Protein AF-A0AB37XRJ5-F1 (afdb_monomer)

Solvent-accessible surface area (backbone atoms only — not comparable to full-atom values): 13702 Å² total; per-residue (Å²): 132,80,50,68,68,54,48,52,51,52,40,45,74,39,36,38,40,49,84,89,39,42,69,69,63,48,43,50,46,49,72,76,75,42,63,64,70,62,40,64,51,43,55,58,51,47,68,73,53,100,91,23,48,74,43,52,46,48,58,31,55,47,51,48,51,52,36,50,54,50,26,54,53,48,34,54,54,41,51,54,52,50,52,55,50,53,51,50,53,51,50,53,47,72,73,32,90,92,51,85,43,35,60,69,41,56,58,56,26,46,56,62,82,84,60,84,56,98,60,91,74,62,86,88,58,53,74,64,58,38,50,53,36,26,52,52,48,48,47,65,40,48,44,89,59,38,58,94,83,42,62,56,73,90,50,45,64,43,70,75,60,44,38,42,72,61,50,62,68,49,32,51,70,75,54,43,53,52,50,49,44,51,52,38,71,74,68,62,49,70,91,44,50,64,54,58,69,45,44,68,56,49,50,51,55,29,50,33,29,75,68,72,43,81,74,84,52,54,76,45,88,82,55,70,73,60,61,72,57,54,54,51,33,54,75,74,76,92

Sequence (238 aa):
MLNFDEQIAKLKQMNIFFNIIDTEKANEILRKNNYFFKLAYFRKNFEKKNGGYFIEFAYLSDLATIDMKLRYTMLHLTLDIEHSLKYLVLKLITENNQEDGYKIIDEFLCIDKSYSNSNFDTNSRTPEEVMETKIKNKNEIFKHMNKRGQLPEKLNKYYQNPPAWVCIEFMQLGQFVSFLNFYYKKYNDEELRVANILMPLVKNIRNKSAHNQPIIANLNYDSRLPQYLFEKGNNIGI

Secondary structure (DSSP, 8-state):
---HHHHHHHHHHTTEE-SSS-HHHHHHHHHHT--HHHHTTGGGGS--BTTB--EEHHHHHHHHHHHHHHHHHHHHHHHHHHHHHHHHHHHHHHH-TT--SSHHHHHHHT--TT--SSS---TTS-HHHHHHHHHHHHHHHHGGG-BTTB--HHHHHHHHS--HHHHHHH--HHHHHHHHHHHHHHH--GGGHHHHHHHHHHHHHHHHHHTT--SS---STTS---HHHHHHHHHHT-

pLDDT: mean 85.87, std 12.9, range [43.56, 97.56]

Foldseek 3Di:
DQDLVSLVVVCVVQLADCPPPHSVRLSVCCVPPDDSVQLVQQLQQADADPNHRNYYSVVSSVLLVVQLVVLVVLLVVLVVVLVVVLVVLVVCQVPDPVHPQQVLLLLLQLADPVPVDPDSDPPVDDPVNSVVSSLVSLCVLCVVQCPPNDHPPVCVVCSVGPGNNNSSVSDDLVSNLSSLLSSCVVPVPPVCPVVNLCSVVSVVSNCCSVVVNGPPGNPDPPPPDPVVVVVSCVVVVD

Mean predicted aligned error: 7.83 Å

Organism: Staphylococcus aureus (NCBI:txid1280)

InterPro domains:
  IPR011664 Abortive infection system protein AbiD/AbiF-like [PF07751] (28-215)

Structure (mmCIF, N/CA/C/O backbone):
data_AF-A0AB37XRJ5-F1
#
_entry.id   AF-A0AB37XRJ5-F1
#
loop_
_atom_site.g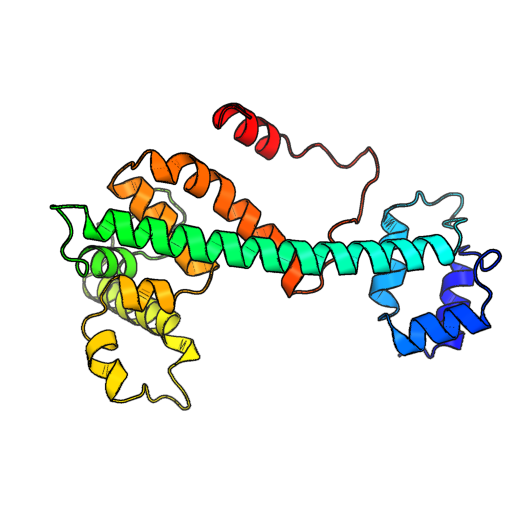roup_PDB
_atom_site.id
_atom_site.type_symbol
_atom_site.label_atom_id
_atom_site.label_alt_id
_atom_site.label_comp_id
_atom_site.label_asym_id
_atom_site.label_entity_id
_atom_site.label_seq_id
_atom_site.pdbx_PDB_ins_code
_atom_site.Cartn_x
_atom_site.Cartn_y
_atom_site.Cartn_z
_atom_site.occupancy
_atom_site.B_iso_or_equiv
_atom_site.auth_seq_id
_atom_site.auth_comp_id
_atom_site.auth_asym_id
_atom_site.auth_atom_id
_atom_site.pdbx_PDB_model_num
ATOM 1 N N . MET A 1 1 ? 1.358 3.947 31.166 1.00 68.38 1 MET A N 1
ATOM 2 C CA . MET A 1 1 ? 0.404 3.415 30.164 1.00 68.38 1 MET A CA 1
ATOM 3 C C . MET A 1 1 ? -0.955 3.371 30.839 1.00 68.38 1 MET A C 1
ATOM 5 O O . MET A 1 1 ? -0.968 2.989 31.998 1.00 68.38 1 MET A O 1
ATOM 9 N N . LEU A 1 2 ? -2.038 3.809 30.185 1.00 80.94 2 LEU A N 1
ATOM 10 C CA . LEU A 1 2 ? -3.360 3.811 30.828 1.00 80.94 2 LEU A CA 1
ATOM 11 C C . LEU A 1 2 ? -3.886 2.378 30.958 1.00 80.94 2 LEU A C 1
ATOM 13 O O . LEU A 1 2 ? -3.906 1.656 29.953 1.00 80.94 2 LEU A O 1
ATOM 17 N N . ASN A 1 3 ? -4.339 1.988 32.146 1.00 88.69 3 ASN A N 1
ATOM 18 C CA . ASN A 1 3 ? -5.090 0.747 32.329 1.00 88.69 3 ASN A CA 1
ATOM 19 C C . ASN A 1 3 ? -6.493 0.860 31.688 1.00 88.69 3 ASN A C 1
ATOM 21 O O . ASN A 1 3 ? -6.894 1.929 31.225 1.00 88.69 3 ASN A O 1
ATOM 25 N N . PHE A 1 4 ? -7.237 -0.244 31.593 1.00 88.69 4 PHE A N 1
ATOM 26 C CA . PHE A 1 4 ? -8.525 -0.239 30.887 1.00 88.69 4 PHE A CA 1
ATOM 27 C C . PHE A 1 4 ? -9.588 0.644 31.557 1.00 88.69 4 PHE A C 1
ATOM 29 O O . PHE A 1 4 ? -10.362 1.296 30.859 1.00 88.69 4 PHE A O 1
ATOM 36 N N . ASP A 1 5 ? -9.589 0.745 32.882 1.00 89.94 5 ASP A N 1
ATOM 37 C CA . ASP A 1 5 ? -10.550 1.583 33.604 1.00 89.94 5 ASP A CA 1
ATOM 38 C C . ASP A 1 5 ? -10.216 3.073 33.427 1.00 89.94 5 ASP A C 1
ATOM 40 O O . ASP A 1 5 ? -11.100 3.896 33.181 1.00 89.94 5 ASP A O 1
ATOM 44 N N . GLU A 1 6 ? -8.926 3.418 33.419 1.00 91.94 6 GLU A N 1
ATOM 45 C CA . GLU A 1 6 ? -8.422 4.753 33.079 1.00 91.94 6 GLU A CA 1
ATOM 46 C C . GLU A 1 6 ? -8.742 5.139 31.626 1.00 91.94 6 GLU A C 1
ATOM 48 O O . GLU A 1 6 ? -9.046 6.299 31.334 1.00 91.94 6 GLU A O 1
ATOM 53 N N . GLN A 1 7 ? -8.707 4.178 30.699 1.00 91.81 7 GLN A N 1
ATOM 54 C CA . GLN A 1 7 ? -9.127 4.383 29.311 1.00 91.81 7 GLN A CA 1
ATOM 55 C C . GLN A 1 7 ? -10.622 4.716 29.220 1.00 91.81 7 GLN A C 1
ATOM 57 O O . GLN A 1 7 ? -10.989 5.683 28.547 1.00 91.81 7 GLN A O 1
ATOM 62 N N . ILE A 1 8 ? -11.481 3.974 29.927 1.00 92.94 8 ILE A N 1
ATOM 63 C CA . ILE A 1 8 ? -12.922 4.259 30.004 1.00 92.94 8 ILE A CA 1
ATOM 64 C C . ILE A 1 8 ? -13.170 5.635 30.632 1.00 92.94 8 ILE A C 1
ATOM 66 O O . ILE A 1 8 ? -13.927 6.435 30.078 1.00 92.94 8 ILE A O 1
ATOM 70 N N . ALA A 1 9 ? -12.496 5.957 31.740 1.00 94.06 9 ALA A N 1
ATOM 71 C CA . ALA A 1 9 ? -12.604 7.263 32.390 1.00 94.06 9 ALA A CA 1
ATOM 72 C C . ALA A 1 9 ? -12.222 8.407 31.439 1.00 94.06 9 ALA A C 1
ATOM 74 O O . ALA A 1 9 ? -12.925 9.416 31.358 1.00 94.06 9 ALA A O 1
ATOM 75 N N . LYS A 1 10 ? -11.160 8.229 30.647 1.00 93.12 10 LYS A N 1
ATOM 76 C CA . LYS A 1 10 ? -10.736 9.208 29.643 1.00 93.12 10 LYS A CA 1
ATOM 77 C C . LYS A 1 10 ? -11.763 9.399 28.527 1.00 93.12 10 LYS A C 1
ATOM 79 O O . LYS A 1 10 ? -11.978 10.527 28.096 1.00 93.12 10 LYS A O 1
ATOM 84 N N . LEU A 1 11 ? -12.419 8.333 28.065 1.00 93.31 11 LEU A N 1
ATOM 85 C CA . LEU A 1 11 ? -13.503 8.447 27.079 1.00 93.31 11 LEU A CA 1
ATOM 86 C C . LEU A 1 11 ? -14.688 9.229 27.663 1.00 93.31 11 LEU A C 1
ATOM 88 O O . LEU A 1 11 ? -15.187 10.145 27.010 1.00 93.31 11 LEU A O 1
ATOM 92 N N . LYS A 1 12 ? -15.062 8.959 28.920 1.00 94.44 12 LYS A N 1
ATOM 93 C CA . LYS A 1 12 ? -16.102 9.725 29.629 1.00 94.44 12 LYS A CA 1
ATOM 94 C C . LYS A 1 12 ? -15.747 11.212 29.743 1.00 94.44 12 LYS A C 1
ATOM 96 O O . LYS A 1 12 ? -16.581 12.050 29.424 1.00 94.44 12 LYS A O 1
ATOM 101 N N . GLN A 1 13 ? -14.500 11.550 30.091 1.00 93.81 13 GLN A N 1
ATOM 102 C CA . GLN A 1 13 ? -14.013 12.944 30.131 1.00 93.81 13 GLN A CA 1
ATOM 103 C C . GLN A 1 13 ? -14.129 13.667 28.779 1.00 93.81 13 GLN A C 1
ATOM 105 O O . GLN A 1 13 ? -14.202 14.891 28.728 1.00 93.81 13 GLN A O 1
ATOM 110 N N . MET A 1 14 ? -14.141 12.924 27.672 1.00 92.44 14 MET A N 1
ATOM 111 C CA . MET A 1 14 ? -14.294 13.462 26.319 1.00 92.44 14 MET A CA 1
ATOM 112 C C . MET A 1 14 ? -15.767 13.564 25.881 1.00 92.44 14 MET A C 1
ATOM 114 O O . MET A 1 14 ? -16.033 13.851 24.710 1.00 92.44 14 MET A O 1
ATOM 118 N N . ASN A 1 15 ? -16.712 13.355 26.806 1.00 95.62 15 ASN A N 1
ATOM 119 C CA . ASN A 1 15 ? -18.151 13.236 26.563 1.00 95.62 15 ASN A CA 1
ATOM 120 C C . ASN A 1 15 ? -18.481 12.127 25.556 1.00 95.62 15 ASN A C 1
ATOM 122 O O . ASN A 1 15 ? -19.268 12.331 24.632 1.00 95.62 15 ASN A O 1
ATOM 126 N N . ILE A 1 16 ? -17.832 10.970 25.705 1.00 95.75 16 ILE A N 1
ATOM 127 C CA . ILE A 1 16 ? -18.215 9.742 25.007 1.00 95.75 16 ILE A CA 1
ATOM 128 C C . ILE A 1 16 ? -19.096 8.923 25.948 1.00 95.75 16 ILE A C 1
ATOM 130 O O . ILE A 1 16 ? -18.698 8.608 27.073 1.00 95.75 16 ILE A O 1
ATOM 134 N N . PHE A 1 17 ? -20.296 8.610 25.480 1.00 96.81 17 PHE A N 1
ATOM 135 C CA . PHE A 1 17 ? -21.333 7.920 26.232 1.00 96.81 17 PHE A CA 1
ATOM 136 C C . PHE A 1 17 ? -21.260 6.399 26.064 1.00 96.81 17 PHE A C 1
ATOM 138 O O . PHE A 1 17 ? -20.646 5.887 25.127 1.00 96.81 17 PHE A O 1
ATOM 145 N N . PHE A 1 18 ? -21.870 5.685 27.009 1.00 97.19 18 PHE A N 1
ATOM 146 C CA . PHE A 1 18 ? -21.873 4.222 27.104 1.00 97.19 18 PHE A CA 1
ATOM 147 C C . PHE A 1 18 ? -23.310 3.699 27.249 1.00 97.19 18 PHE A C 1
ATOM 149 O O . PHE A 1 18 ? -23.573 2.800 28.041 1.00 97.19 18 PHE A O 1
ATOM 156 N N . ASN A 1 19 ? -24.259 4.310 26.529 1.00 97.44 19 ASN A N 1
ATOM 157 C CA . ASN A 1 19 ? -25.678 3.963 26.642 1.00 97.44 19 ASN A CA 1
ATOM 158 C C . ASN A 1 19 ? -26.042 2.762 25.755 1.00 97.44 19 ASN A C 1
ATOM 160 O O . ASN A 1 19 ? -26.909 1.973 26.112 1.00 97.44 19 ASN A O 1
ATOM 164 N N . ILE A 1 20 ? -25.380 2.617 24.598 1.00 97.25 20 ILE A N 1
ATOM 165 C CA . ILE A 1 20 ? -25.602 1.496 23.659 1.00 97.25 20 ILE A CA 1
ATOM 166 C C . ILE A 1 20 ? -24.717 0.287 24.003 1.00 97.25 20 ILE A C 1
ATOM 168 O O . ILE A 1 20 ? -25.142 -0.863 23.912 1.00 97.25 20 ILE A O 1
ATOM 172 N N . ILE A 1 21 ? -23.461 0.549 24.365 1.00 94.56 21 ILE A N 1
ATOM 173 C CA . ILE A 1 21 ? -22.514 -0.448 24.869 1.00 94.56 21 ILE A CA 1
ATOM 174 C C . ILE A 1 21 ? -22.083 0.038 26.243 1.00 94.56 21 ILE A C 1
ATOM 176 O O . ILE A 1 21 ? -21.451 1.091 26.342 1.00 94.56 21 ILE A O 1
ATOM 180 N N . ASP A 1 22 ? -22.427 -0.731 27.272 1.00 96.38 22 ASP A N 1
ATOM 181 C CA . ASP A 1 22 ? -22.054 -0.434 28.649 1.00 96.38 22 ASP A CA 1
ATOM 182 C C . ASP A 1 22 ? -20.533 -0.502 28.871 1.00 96.38 22 ASP A C 1
ATOM 184 O O . ASP A 1 22 ? -19.742 -0.933 28.023 1.00 96.38 22 ASP A O 1
ATOM 188 N N . THR A 1 23 ? -20.099 -0.042 30.042 1.00 94.31 23 THR A N 1
ATOM 189 C CA . THR A 1 23 ? -18.675 0.028 30.369 1.00 94.31 23 THR A CA 1
ATOM 190 C C . THR A 1 23 ? -18.010 -1.335 30.514 1.00 94.31 23 THR A C 1
ATOM 192 O O . THR A 1 23 ? -16.816 -1.426 30.242 1.00 94.31 23 THR A O 1
ATOM 195 N N . GLU A 1 24 ? -18.736 -2.382 30.915 1.00 93.50 24 GLU A N 1
ATOM 196 C CA . GLU A 1 24 ? -18.174 -3.730 31.073 1.00 93.50 24 GLU A CA 1
ATOM 197 C C . GLU A 1 24 ? -17.833 -4.316 29.701 1.00 93.50 24 GLU A C 1
ATOM 199 O O . GLU A 1 24 ? -16.685 -4.680 29.427 1.00 93.50 24 GLU A O 1
ATOM 204 N N . LYS A 1 25 ? -18.796 -4.279 28.777 1.00 91.88 25 LYS A N 1
ATOM 205 C CA . LYS A 1 25 ? -18.622 -4.733 27.398 1.00 91.88 25 LYS A CA 1
ATOM 206 C C . LYS A 1 25 ? -17.626 -3.868 26.627 1.00 91.88 25 LYS A C 1
ATOM 208 O O . LYS A 1 25 ? -16.840 -4.388 25.834 1.00 91.88 25 LYS A O 1
ATOM 213 N N . ALA A 1 26 ? -17.595 -2.558 26.873 1.00 92.12 26 ALA A N 1
ATOM 214 C CA . ALA A 1 26 ? -16.571 -1.682 26.306 1.00 92.12 26 ALA A CA 1
ATOM 215 C C . ALA A 1 26 ? -15.156 -2.048 26.790 1.00 92.12 26 ALA A C 1
ATOM 217 O O . ALA A 1 26 ? -14.218 -2.056 25.989 1.00 92.12 26 ALA A O 1
ATOM 218 N N . ASN A 1 27 ? -15.000 -2.394 28.072 1.00 90.69 27 ASN A N 1
ATOM 219 C CA . ASN A 1 27 ? -13.732 -2.855 28.642 1.00 90.69 27 ASN A CA 1
ATOM 220 C C . ASN A 1 27 ? -13.279 -4.162 27.972 1.00 90.69 27 ASN A C 1
ATOM 222 O O . ASN A 1 27 ? -12.124 -4.277 27.562 1.00 90.69 27 ASN A O 1
ATOM 226 N N . GLU A 1 28 ? -14.196 -5.108 27.740 1.00 89.88 28 GLU A N 1
ATOM 227 C CA . GLU A 1 28 ? -13.892 -6.316 26.966 1.00 89.88 28 GLU A CA 1
ATOM 228 C C . GLU A 1 28 ? -13.428 -6.019 25.534 1.00 89.88 28 GLU A C 1
ATOM 230 O O . GLU A 1 28 ? -12.459 -6.620 25.063 1.00 89.88 28 GLU A O 1
ATOM 235 N N . ILE A 1 29 ? -14.091 -5.090 24.836 1.00 88.12 29 ILE A N 1
ATOM 236 C CA . ILE A 1 29 ? -13.722 -4.693 23.468 1.00 88.12 29 ILE A CA 1
ATOM 237 C C . ILE A 1 29 ? -12.307 -4.100 23.439 1.00 88.12 29 ILE A C 1
ATOM 239 O O . ILE A 1 29 ? -11.509 -4.451 22.564 1.00 88.12 29 ILE A O 1
ATOM 243 N N . LEU A 1 30 ? -11.979 -3.235 24.402 1.00 87.00 30 LEU A N 1
ATOM 244 C CA . LEU A 1 30 ? -10.645 -2.646 24.537 1.00 87.00 30 LEU A CA 1
ATOM 245 C C . LEU A 1 30 ? -9.583 -3.702 24.886 1.00 87.00 30 LEU A C 1
ATOM 247 O O . LEU A 1 30 ? -8.463 -3.616 24.389 1.00 87.00 30 LEU A O 1
ATOM 251 N N . ARG A 1 31 ? -9.932 -4.723 25.681 1.00 84.31 31 ARG A N 1
ATOM 252 C CA . ARG A 1 31 ? -9.036 -5.843 26.026 1.00 84.31 31 ARG A CA 1
ATOM 253 C C . ARG A 1 31 ? -8.739 -6.762 24.848 1.00 84.31 31 ARG A C 1
ATOM 255 O O . ARG A 1 31 ? -7.598 -7.181 24.685 1.00 84.31 31 ARG A O 1
ATOM 262 N N . LYS A 1 32 ? -9.765 -7.114 24.068 1.00 75.50 32 LYS A N 1
ATOM 263 C CA . LYS A 1 32 ? -9.680 -8.161 23.037 1.00 75.50 32 LYS A CA 1
ATOM 264 C C . LYS A 1 32 ? -9.197 -7.631 21.686 1.00 75.50 32 LYS A C 1
ATOM 266 O O . LYS A 1 32 ? -8.408 -8.299 21.028 1.00 75.50 32 LYS A O 1
ATOM 271 N N . ASN A 1 33 ? -9.677 -6.459 21.260 1.00 60.88 33 ASN A N 1
ATOM 272 C CA . ASN A 1 33 ? -9.734 -6.152 19.827 1.00 60.88 33 ASN A CA 1
ATOM 273 C C . ASN A 1 33 ? -9.053 -4.845 19.399 1.00 60.88 33 ASN A C 1
ATOM 275 O O . ASN A 1 33 ? -8.784 -4.697 18.210 1.00 60.88 33 ASN A O 1
ATOM 279 N N . ASN A 1 34 ? -8.770 -3.887 20.296 1.00 61.91 34 ASN A N 1
ATOM 280 C CA . ASN A 1 34 ? -8.319 -2.557 19.865 1.00 61.91 34 ASN A CA 1
ATOM 281 C C . ASN A 1 34 ? -7.322 -1.872 20.809 1.00 61.91 34 ASN A C 1
ATOM 283 O O . ASN A 1 34 ? -7.608 -1.619 21.975 1.00 61.91 34 ASN A O 1
ATOM 287 N N . TYR A 1 35 ? -6.202 -1.404 20.246 1.00 69.44 35 TYR A N 1
ATOM 288 C CA . TYR A 1 35 ? -5.390 -0.360 20.872 1.00 69.44 35 TYR A CA 1
ATOM 289 C C . TYR A 1 35 ? -6.258 0.892 21.075 1.00 69.44 35 TYR A C 1
ATOM 291 O O . TYR A 1 35 ? -6.684 1.509 20.098 1.00 69.44 35 TYR A O 1
ATOM 299 N N . PHE A 1 36 ? -6.482 1.295 22.329 1.00 77.44 36 PHE A N 1
ATOM 300 C CA . PHE A 1 36 ? -7.243 2.486 22.743 1.00 77.44 36 PHE A CA 1
ATOM 301 C C . PHE A 1 36 ? -7.040 3.715 21.850 1.00 77.44 36 PHE A C 1
ATOM 303 O O . PHE A 1 36 ? -7.994 4.382 21.455 1.00 77.44 36 PHE A O 1
ATOM 310 N N . PHE A 1 37 ? -5.782 3.991 21.495 1.00 77.88 37 PHE A N 1
ATOM 311 C CA . PHE A 1 37 ? -5.405 5.117 20.645 1.00 77.88 37 PHE A CA 1
ATOM 312 C C . PHE A 1 37 ? -6.099 5.087 19.277 1.00 77.88 37 PHE A C 1
ATOM 314 O O . PHE A 1 37 ? -6.516 6.130 18.777 1.00 77.8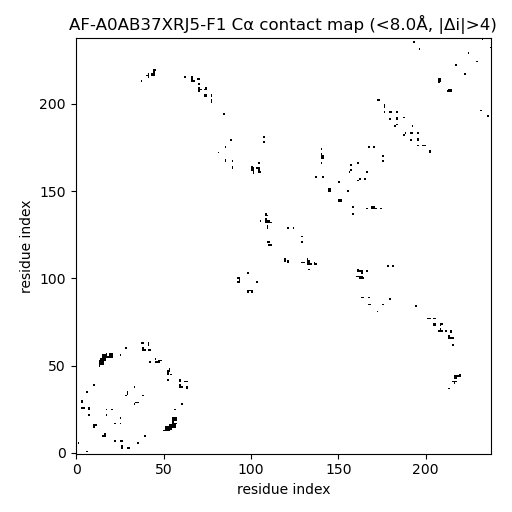8 37 PHE A O 1
ATOM 321 N N . LYS A 1 38 ? -6.250 3.899 18.684 1.00 78.69 38 LYS A N 1
ATOM 322 C CA . LYS A 1 38 ? -6.869 3.722 17.372 1.00 78.69 38 LYS A CA 1
ATOM 323 C C . LYS A 1 38 ? -8.385 3.876 17.441 1.00 78.69 38 LYS A C 1
ATOM 325 O O . LYS A 1 38 ? -8.944 4.585 16.614 1.00 78.69 38 LYS A O 1
ATOM 330 N N . LEU A 1 39 ? -9.036 3.302 18.451 1.00 88.25 39 LEU A N 1
ATOM 331 C CA . LEU A 1 39 ? -10.476 3.494 18.659 1.00 88.25 39 LEU A CA 1
ATOM 332 C C . LEU A 1 39 ? -10.795 4.977 18.897 1.00 88.25 39 LEU A C 1
ATOM 334 O O . LEU A 1 39 ? -11.636 5.561 18.216 1.00 88.25 39 LEU A O 1
ATOM 338 N N . ALA A 1 40 ? -10.041 5.625 19.786 1.00 87.38 40 ALA A N 1
ATOM 339 C CA . ALA A 1 40 ? -10.181 7.049 20.063 1.00 87.38 40 ALA A CA 1
ATOM 340 C C . ALA A 1 40 ? -9.798 7.947 18.872 1.00 87.38 40 ALA A C 1
ATOM 342 O O . ALA A 1 40 ? -10.074 9.143 18.916 1.00 87.38 40 ALA A O 1
ATOM 343 N N . TYR A 1 41 ? -9.163 7.429 17.815 1.00 89.19 41 TYR A N 1
ATOM 344 C CA . TYR A 1 41 ? -8.862 8.205 16.611 1.00 89.19 41 TYR A CA 1
ATOM 345 C C . TYR A 1 41 ? -10.128 8.504 15.796 1.00 89.19 41 TYR A C 1
ATOM 347 O O . TYR A 1 41 ? -10.256 9.605 15.261 1.00 89.19 41 TYR A O 1
ATOM 355 N N . PHE A 1 42 ? -11.098 7.583 15.770 1.00 91.25 42 PHE A N 1
ATOM 356 C CA . PHE A 1 42 ? -12.338 7.731 14.996 1.00 91.25 42 PHE A CA 1
ATOM 357 C C . PHE A 1 42 ? -13.257 8.843 15.504 1.00 91.25 42 PHE A C 1
ATOM 359 O O . PHE A 1 42 ? -14.109 9.311 14.757 1.00 91.25 42 PHE A O 1
ATOM 366 N N . ARG A 1 43 ? -13.020 9.375 16.713 1.00 91.19 43 ARG A N 1
ATOM 367 C CA . ARG A 1 43 ? -13.694 10.594 17.193 1.00 91.19 43 ARG A CA 1
ATOM 368 C C . ARG A 1 43 ? -13.500 11.786 16.251 1.00 91.19 43 ARG A C 1
ATOM 370 O O . ARG A 1 43 ? -14.304 12.702 16.265 1.00 91.19 43 ARG A O 1
ATOM 377 N N . LYS A 1 44 ? -12.429 11.789 15.444 1.00 89.44 44 LYS A N 1
ATOM 378 C CA . LYS A 1 44 ? -12.157 12.832 14.445 1.00 89.44 44 LYS A CA 1
ATOM 379 C C . LYS A 1 44 ? -13.198 12.895 13.322 1.00 89.44 44 LYS A C 1
ATOM 381 O O . LYS A 1 44 ? -13.252 13.905 12.636 1.00 89.44 44 LYS A O 1
ATOM 386 N N . ASN A 1 45 ? -14.010 11.850 13.153 1.00 89.81 45 ASN A N 1
ATOM 387 C CA . ASN A 1 45 ? -15.157 11.844 12.238 1.00 89.81 45 ASN A CA 1
ATOM 388 C C . ASN A 1 45 ? -16.377 12.579 12.799 1.00 89.81 45 ASN A C 1
ATOM 390 O O . ASN A 1 45 ? -17.409 12.642 12.143 1.00 89.81 45 ASN A O 1
ATOM 394 N N . PHE A 1 46 ? -16.291 13.071 14.032 1.00 90.19 46 PHE A N 1
ATOM 395 C CA . PHE A 1 46 ? -17.388 13.734 14.710 1.00 90.19 46 PHE A CA 1
ATOM 396 C C . PHE A 1 46 ? -16.950 15.130 15.126 1.00 90.19 46 PHE A C 1
ATOM 398 O O . PHE A 1 46 ? -15.802 15.365 15.523 1.00 90.19 46 PHE A O 1
ATOM 405 N N . GLU A 1 47 ? -17.876 16.072 15.022 1.00 88.56 47 GLU A N 1
ATOM 406 C CA . GLU A 1 47 ? -17.650 17.442 15.454 1.00 88.56 47 GLU A CA 1
ATOM 407 C C . GLU A 1 47 ? -17.489 17.522 16.969 1.00 88.56 47 GLU A C 1
ATOM 409 O O . GLU A 1 47 ? -18.136 16.805 17.734 1.00 88.56 47 GLU A O 1
ATOM 414 N N . LYS A 1 48 ? -16.636 18.446 17.410 1.00 89.38 48 LYS A N 1
ATOM 415 C CA . LYS A 1 48 ? -16.469 18.752 18.825 1.00 89.38 48 LYS A CA 1
ATOM 416 C C . LYS A 1 48 ? -17.358 19.945 19.173 1.00 89.38 48 LYS A C 1
ATOM 418 O O . LYS A 1 48 ? -17.131 21.039 18.666 1.00 89.38 48 LYS A O 1
ATOM 423 N N . LYS A 1 49 ? -18.337 19.753 20.055 1.00 89.31 49 LYS A N 1
ATOM 424 C CA . LYS A 1 49 ? -19.246 20.804 20.546 1.00 89.31 49 LYS A CA 1
ATOM 425 C C . LYS A 1 49 ? -18.893 21.116 21.995 1.00 89.31 49 LYS A C 1
ATOM 427 O O . LYS A 1 49 ? -18.576 20.198 22.733 1.00 89.31 49 LYS A O 1
ATOM 432 N N . ASN A 1 50 ? -18.884 22.382 22.416 1.00 86.69 50 ASN A N 1
ATOM 433 C CA . ASN A 1 50 ? -18.673 22.791 23.820 1.00 86.69 50 ASN A CA 1
ATOM 434 C C . ASN A 1 50 ? -17.548 22.034 24.568 1.00 86.69 50 ASN A C 1
ATOM 436 O O . ASN A 1 50 ? -17.705 21.639 25.719 1.00 86.69 50 ASN A O 1
ATOM 440 N N . GLY A 1 51 ? -16.421 21.760 23.902 1.00 84.38 51 GLY A N 1
ATOM 441 C CA . GLY A 1 51 ? -15.298 21.041 24.514 1.00 84.38 51 GLY A CA 1
ATOM 442 C C . GLY A 1 51 ? -15.401 19.504 24.563 1.00 84.38 51 GLY A C 1
ATOM 443 O O . GLY A 1 51 ? -14.406 18.877 24.929 1.00 84.38 51 GLY A O 1
ATOM 444 N N . GLY A 1 52 ? -16.490 18.883 24.096 1.00 88.56 52 GLY A N 1
ATOM 445 C CA . GLY A 1 52 ? -16.690 17.424 24.050 1.00 88.56 52 GLY A CA 1
ATOM 446 C C . GLY A 1 52 ? -17.214 16.897 22.709 1.00 88.56 52 GLY A C 1
ATOM 447 O O . GLY A 1 52 ? -17.522 17.670 21.806 1.00 88.56 52 GLY A O 1
ATOM 448 N N . TYR A 1 53 ? -17.279 15.571 22.558 1.00 91.69 53 TYR A N 1
ATOM 449 C CA . TYR A 1 53 ? -17.777 14.937 21.327 1.00 91.69 53 TYR A CA 1
ATOM 450 C C . TYR A 1 53 ? -19.274 14.630 21.367 1.00 91.69 53 TYR A C 1
ATOM 452 O O . TYR A 1 53 ? -19.928 14.755 20.341 1.00 91.69 53 TYR A O 1
ATOM 460 N N . PHE A 1 54 ? -19.821 14.276 22.534 1.00 93.81 54 PHE A N 1
ATOM 461 C CA . PHE A 1 54 ? -21.238 13.927 22.702 1.00 93.81 54 PHE A CA 1
ATOM 462 C C . PHE A 1 54 ? -21.691 12.808 21.747 1.00 93.81 54 PHE A C 1
ATOM 464 O O . PHE A 1 54 ? -22.703 12.924 21.061 1.00 93.81 54 PHE A O 1
ATOM 471 N N . ILE A 1 55 ? -20.909 11.727 21.694 1.00 94.88 55 ILE A N 1
ATOM 472 C CA . ILE A 1 55 ? -21.145 10.552 20.838 1.00 94.88 55 ILE A CA 1
ATOM 473 C C . ILE A 1 55 ? -21.129 9.265 21.661 1.00 94.88 55 ILE A C 1
ATOM 475 O O . ILE A 1 55 ? -20.561 9.231 22.749 1.00 94.88 55 ILE A O 1
ATOM 479 N N . GLU A 1 56 ? -21.691 8.186 21.125 1.00 96.56 56 GLU A N 1
ATOM 480 C CA . GLU A 1 56 ? -21.675 6.869 21.769 1.00 96.56 56 GLU A CA 1
ATOM 481 C C . GLU A 1 56 ? -20.372 6.109 21.483 1.00 96.56 56 GLU A C 1
ATOM 483 O O . GLU A 1 56 ? -19.862 6.103 20.357 1.00 96.56 56 GLU A O 1
ATOM 488 N N . PHE A 1 57 ? -19.862 5.388 22.485 1.00 95.38 57 PHE A N 1
ATOM 489 C CA . PHE A 1 57 ? -18.728 4.470 22.338 1.00 95.38 57 PHE A CA 1
ATOM 490 C C . PHE A 1 57 ? -18.978 3.428 21.239 1.00 95.38 57 PHE A C 1
ATOM 492 O O . PHE A 1 57 ? -18.059 3.072 20.498 1.00 95.38 57 PHE A O 1
ATOM 499 N N . ALA A 1 58 ? -20.232 2.985 21.095 1.00 95.12 58 ALA A N 1
ATOM 500 C CA . ALA A 1 58 ? -20.648 2.039 20.066 1.00 95.12 58 ALA A CA 1
ATOM 501 C C . ALA A 1 58 ? -20.246 2.486 18.654 1.00 95.12 58 ALA A C 1
ATOM 503 O O . ALA A 1 58 ? -19.729 1.676 17.891 1.00 95.12 58 ALA A O 1
ATOM 504 N N . TYR A 1 59 ? -20.379 3.777 18.333 1.00 94.62 59 TYR A N 1
ATOM 505 C CA . TYR A 1 59 ? -20.034 4.304 17.010 1.00 94.62 59 TYR A CA 1
ATOM 506 C C . TYR A 1 59 ? -18.529 4.241 16.742 1.00 94.62 59 TYR A C 1
ATOM 508 O O . TYR A 1 59 ? -18.102 3.894 15.644 1.00 94.62 59 TYR A O 1
ATOM 516 N N . LEU A 1 60 ? -17.706 4.525 17.755 1.00 93.62 60 LEU A N 1
ATOM 517 C CA . LEU A 1 60 ? -16.250 4.413 17.639 1.00 93.62 60 LEU A CA 1
ATOM 518 C C . LEU A 1 60 ? -15.809 2.958 17.465 1.00 93.62 60 LEU A C 1
ATOM 520 O O . LEU A 1 60 ? -14.923 2.673 16.660 1.00 93.62 60 LEU A O 1
ATOM 524 N N . SER A 1 61 ? -16.430 2.045 18.215 1.00 92.31 61 SER A N 1
ATOM 525 C CA . SER A 1 61 ? -16.165 0.610 18.118 1.00 92.31 61 SER A CA 1
ATOM 526 C C . SER A 1 61 ? -16.555 0.049 16.748 1.00 92.31 61 SER A C 1
ATOM 528 O O . SER A 1 61 ? -15.810 -0.747 16.167 1.00 92.31 61 SER A O 1
ATOM 530 N N . ASP A 1 62 ? -17.701 0.470 16.215 1.00 92.56 62 ASP A N 1
ATOM 531 C CA . ASP A 1 62 ? -18.185 0.014 14.916 1.00 92.56 62 ASP A CA 1
ATOM 532 C C . ASP A 1 62 ? -17.317 0.558 13.773 1.00 92.56 62 ASP A C 1
ATOM 534 O O . ASP A 1 62 ? -16.788 -0.215 12.976 1.00 92.56 62 ASP A O 1
ATOM 538 N N . LEU A 1 63 ? -17.008 1.863 13.774 1.00 92.94 63 LEU A N 1
ATOM 539 C CA . LEU A 1 63 ? -16.071 2.461 12.814 1.00 92.94 63 LEU A CA 1
ATOM 540 C C . LEU A 1 63 ? -14.695 1.784 12.845 1.00 92.94 63 LEU A C 1
ATOM 542 O O . LEU A 1 63 ? -14.132 1.494 11.792 1.00 92.94 63 LEU A O 1
ATOM 546 N N . ALA A 1 64 ? -14.157 1.466 14.025 1.00 91.19 64 ALA A N 1
ATOM 547 C CA . ALA A 1 64 ? -12.893 0.736 14.122 1.00 91.19 64 ALA A CA 1
ATOM 548 C C . ALA A 1 64 ? -12.966 -0.658 13.475 1.00 91.19 64 ALA A C 1
ATOM 550 O O . ALA A 1 64 ? -12.012 -1.094 12.822 1.00 91.19 64 ALA A O 1
ATOM 551 N N . THR A 1 65 ? -14.104 -1.336 13.623 1.00 91.06 65 THR A N 1
ATOM 552 C CA . THR A 1 65 ? -14.350 -2.660 13.040 1.00 91.06 65 THR A CA 1
ATOM 553 C C . THR A 1 65 ? -14.504 -2.581 11.521 1.00 91.06 65 THR A C 1
ATOM 555 O O . THR A 1 65 ? -13.894 -3.376 10.800 1.00 91.06 65 THR A O 1
ATOM 558 N N . ILE A 1 66 ? -15.269 -1.608 11.020 1.00 93.38 66 ILE A N 1
ATOM 559 C CA . ILE A 1 66 ? -15.456 -1.360 9.585 1.00 93.38 66 ILE A CA 1
ATOM 560 C C . ILE A 1 66 ? -14.116 -0.998 8.933 1.00 93.38 66 ILE A C 1
ATOM 562 O O . ILE A 1 66 ? -13.745 -1.607 7.931 1.00 93.38 66 ILE A O 1
ATOM 566 N N . ASP A 1 67 ? -13.348 -0.079 9.528 1.00 93.06 67 ASP A N 1
ATOM 567 C CA . ASP A 1 67 ? -12.019 0.322 9.048 1.00 93.06 67 ASP A CA 1
ATOM 568 C C . ASP A 1 67 ? -11.073 -0.872 8.929 1.00 93.06 67 ASP A C 1
ATOM 570 O O . ASP A 1 67 ? -10.327 -1.008 7.960 1.00 93.06 67 ASP A O 1
ATOM 574 N N . MET A 1 68 ? -11.093 -1.749 9.931 1.00 90.81 68 MET A N 1
ATOM 575 C CA . MET A 1 68 ? -10.289 -2.958 9.929 1.00 90.81 68 MET A CA 1
ATOM 576 C C . MET A 1 68 ? -10.651 -3.872 8.766 1.00 90.81 68 MET A C 1
ATOM 578 O O . MET A 1 68 ? -9.760 -4.236 7.999 1.00 90.81 68 MET A O 1
ATOM 582 N N . LYS A 1 69 ? -11.936 -4.209 8.612 1.00 93.81 69 LYS A N 1
ATOM 583 C CA . LYS A 1 69 ? -12.405 -5.055 7.508 1.00 93.81 69 LYS A CA 1
ATOM 584 C C . LYS A 1 69 ? -12.044 -4.439 6.157 1.00 93.81 69 LYS A C 1
ATOM 586 O O . LYS A 1 69 ? -11.468 -5.125 5.319 1.00 93.81 69 LYS A O 1
ATOM 591 N N . LEU A 1 70 ? -12.278 -3.136 5.991 1.00 94.62 70 LEU A N 1
ATOM 592 C CA . LEU A 1 70 ? -11.927 -2.405 4.777 1.00 94.62 70 LEU A CA 1
ATOM 593 C C . LEU A 1 70 ? -10.432 -2.507 4.462 1.00 94.62 70 LEU A C 1
ATOM 595 O O . LEU A 1 70 ? -10.075 -2.811 3.331 1.00 94.62 70 LEU A O 1
ATOM 599 N N . ARG A 1 71 ? -9.549 -2.295 5.445 1.00 94.19 71 ARG A N 1
ATOM 600 C CA . ARG A 1 71 ? -8.095 -2.403 5.240 1.00 94.19 71 ARG A CA 1
ATOM 601 C C . ARG A 1 71 ? -7.662 -3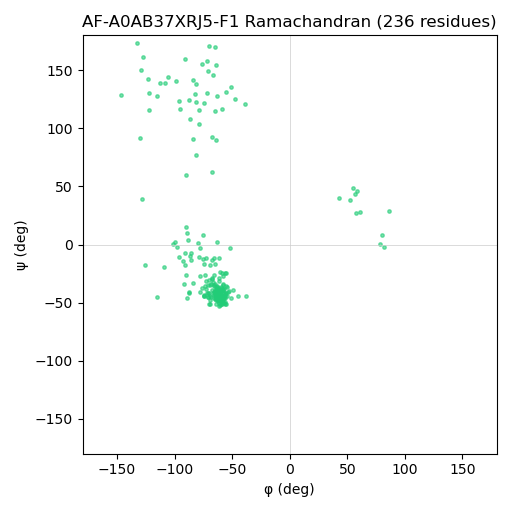.803 4.835 1.00 94.19 71 ARG A C 1
ATOM 603 O O . ARG A 1 71 ? -6.790 -3.918 3.982 1.00 94.19 71 ARG A O 1
ATOM 610 N N . TYR A 1 72 ? -8.246 -4.851 5.413 1.00 94.69 72 TYR A N 1
ATOM 611 C CA . TYR A 1 72 ? -7.939 -6.221 4.994 1.00 94.69 72 TYR A CA 1
ATOM 612 C C . TYR A 1 72 ? -8.366 -6.463 3.546 1.00 94.69 72 TYR A C 1
ATOM 614 O O . TYR A 1 72 ? -7.550 -6.916 2.747 1.00 94.69 72 TYR A O 1
ATOM 622 N N . THR A 1 73 ? -9.587 -6.070 3.177 1.00 96.75 73 THR A N 1
ATOM 623 C CA . THR A 1 73 ? -10.068 -6.173 1.793 1.00 96.75 73 THR A CA 1
ATOM 624 C C . THR A 1 73 ? -9.181 -5.386 0.828 1.00 96.75 73 THR A C 1
ATOM 626 O O . THR A 1 73 ? -8.733 -5.922 -0.180 1.00 96.75 73 THR A O 1
ATOM 629 N N . MET A 1 74 ? -8.865 -4.131 1.157 1.00 95.75 74 MET A N 1
ATOM 630 C CA . MET A 1 74 ? -8.021 -3.270 0.326 1.00 95.75 74 MET A CA 1
ATOM 631 C C . MET A 1 74 ? -6.596 -3.806 0.198 1.00 95.75 74 MET A C 1
ATOM 633 O O . MET A 1 74 ? -6.007 -3.708 -0.874 1.00 95.75 74 MET A O 1
ATOM 637 N N . LEU A 1 75 ? -6.041 -4.403 1.256 1.00 95.75 75 LEU A N 1
ATOM 638 C CA . LEU A 1 75 ? -4.729 -5.034 1.195 1.00 95.75 75 LEU A CA 1
ATOM 639 C C . LEU A 1 75 ? -4.721 -6.193 0.192 1.00 95.75 75 LEU A C 1
ATOM 641 O O . LEU A 1 75 ? -3.840 -6.218 -0.663 1.00 95.75 75 LEU A O 1
ATOM 645 N N . HIS A 1 76 ? -5.706 -7.094 0.250 1.00 96.25 76 HIS A N 1
ATOM 646 C CA . HIS A 1 76 ? -5.820 -8.201 -0.705 1.00 96.25 76 HIS A CA 1
ATOM 647 C C . HIS A 1 76 ? -5.961 -7.699 -2.144 1.00 96.25 76 HIS A C 1
ATOM 649 O O . HIS A 1 76 ? -5.155 -8.068 -2.992 1.00 96.25 76 HIS A O 1
ATOM 655 N N . LEU A 1 77 ? -6.867 -6.747 -2.383 1.00 96.56 77 LEU A N 1
ATOM 656 C CA . LEU A 1 77 ? -7.028 -6.126 -3.701 1.00 96.56 77 LEU A CA 1
ATOM 657 C C . LEU A 1 77 ? -5.721 -5.521 -4.229 1.00 96.56 77 LEU A C 1
ATOM 659 O O . LEU A 1 77 ? -5.390 -5.667 -5.402 1.00 96.56 77 LEU A O 1
ATOM 663 N N . THR A 1 78 ? -4.948 -4.845 -3.373 1.00 96.19 78 THR A N 1
ATOM 664 C CA . THR A 1 78 ? -3.677 -4.244 -3.805 1.00 96.19 78 THR A CA 1
ATOM 665 C C . THR A 1 78 ? -2.618 -5.285 -4.165 1.00 96.19 78 THR A C 1
ATOM 667 O O . THR A 1 78 ? -1.794 -5.007 -5.034 1.00 96.19 78 THR A O 1
ATOM 670 N N . LEU A 1 79 ? -2.644 -6.470 -3.540 1.00 95.38 79 LEU A N 1
ATOM 671 C CA . LEU A 1 79 ? -1.754 -7.582 -3.889 1.00 95.38 79 LEU A CA 1
ATOM 672 C C . LEU A 1 79 ? -2.128 -8.175 -5.252 1.00 95.38 79 LEU A C 1
ATOM 674 O O . LEU A 1 79 ? -1.239 -8.413 -6.067 1.00 95.38 79 LEU A O 1
ATOM 678 N N . ASP A 1 80 ? -3.424 -8.334 -5.530 1.00 97.25 80 ASP A N 1
ATOM 679 C CA . ASP A 1 80 ? -3.910 -8.851 -6.815 1.00 97.25 80 ASP A CA 1
ATOM 680 C C . ASP A 1 80 ? -3.586 -7.892 -7.970 1.00 97.25 80 ASP A C 1
ATOM 682 O O . ASP A 1 80 ? -3.139 -8.319 -9.039 1.00 97.25 80 ASP A O 1
ATOM 686 N N . ILE A 1 81 ? -3.742 -6.580 -7.743 1.00 96.62 81 ILE A N 1
ATOM 687 C CA . ILE A 1 81 ? -3.346 -5.536 -8.703 1.00 96.62 81 ILE A CA 1
ATOM 688 C C . ILE A 1 81 ? -1.835 -5.579 -8.952 1.00 96.62 81 ILE A C 1
ATOM 690 O O . ILE A 1 81 ? -1.405 -5.543 -10.104 1.00 96.62 81 ILE A O 1
ATOM 694 N N . GLU A 1 82 ? -1.021 -5.661 -7.891 1.00 95.94 82 GLU A N 1
ATOM 695 C CA . GLU A 1 82 ? 0.436 -5.762 -8.021 1.00 95.94 82 GLU A CA 1
ATOM 696 C C . GLU A 1 82 ? 0.826 -6.987 -8.853 1.00 95.94 82 GLU A C 1
ATOM 698 O O . GLU A 1 82 ? 1.593 -6.854 -9.805 1.00 95.94 82 GLU A O 1
ATOM 703 N N . HIS A 1 83 ? 0.272 -8.158 -8.536 1.00 96.19 83 HIS A N 1
ATOM 704 C CA . HIS A 1 83 ? 0.570 -9.397 -9.248 1.00 96.19 83 HIS A CA 1
ATOM 705 C C . HIS A 1 83 ? 0.172 -9.323 -10.729 1.00 96.19 83 HIS A C 1
ATOM 707 O O . HIS A 1 83 ? 0.988 -9.616 -11.605 1.00 96.19 83 HIS A O 1
ATOM 713 N N . SER A 1 84 ? -1.045 -8.854 -11.016 1.00 97.06 84 SER A N 1
ATOM 714 C CA . SER A 1 84 ? -1.560 -8.730 -12.386 1.00 97.06 84 SER A CA 1
ATOM 715 C C . SER A 1 84 ? -0.704 -7.788 -13.234 1.00 97.06 84 SER A C 1
ATOM 717 O O . SER A 1 84 ? -0.393 -8.087 -14.387 1.00 97.06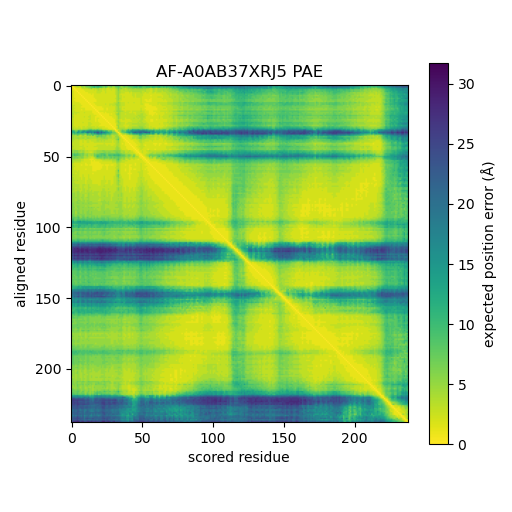 84 SER A O 1
ATOM 719 N N . LEU A 1 85 ? -0.264 -6.665 -12.659 1.00 97.50 85 LEU A N 1
ATOM 720 C CA . LEU A 1 85 ? 0.589 -5.711 -13.363 1.00 97.50 85 LEU A CA 1
ATOM 721 C C . LEU A 1 85 ? 2.023 -6.211 -13.528 1.00 97.50 85 LEU A C 1
ATOM 723 O O . LEU A 1 85 ? 2.627 -5.942 -14.562 1.00 97.50 85 LEU A O 1
ATOM 727 N N . LYS A 1 86 ? 2.579 -6.943 -12.554 1.00 97.44 86 LYS A N 1
ATOM 728 C CA . LYS A 1 86 ? 3.893 -7.589 -12.707 1.00 97.44 86 LYS A CA 1
ATOM 729 C C . LYS A 1 86 ? 3.882 -8.552 -13.890 1.00 97.44 86 LYS A C 1
ATOM 731 O O . LYS A 1 86 ? 4.785 -8.498 -14.721 1.00 97.44 86 LYS A O 1
ATOM 736 N N . TYR A 1 87 ? 2.836 -9.370 -13.994 1.00 97.38 87 TYR A N 1
ATOM 737 C CA . TYR A 1 87 ? 2.633 -10.249 -15.141 1.00 97.38 87 TYR A CA 1
ATOM 738 C C . TYR A 1 87 ? 2.514 -9.464 -16.454 1.00 97.38 87 TYR A C 1
ATOM 740 O O . TYR A 1 87 ? 3.232 -9.768 -17.402 1.00 97.38 87 TYR A O 1
ATOM 748 N N . LEU A 1 88 ? 1.666 -8.430 -16.502 1.00 97.56 88 LEU A N 1
ATOM 749 C CA . LEU A 1 88 ? 1.475 -7.623 -17.711 1.00 97.56 88 LEU A CA 1
ATOM 750 C C . LEU A 1 88 ? 2.785 -6.982 -18.186 1.00 97.56 88 LEU A C 1
ATOM 752 O O . LEU A 1 88 ? 3.134 -7.089 -19.355 1.00 97.56 88 LEU A O 1
ATOM 756 N N . VAL A 1 89 ? 3.548 -6.372 -17.277 1.00 97.56 89 VAL A N 1
ATOM 757 C CA . VAL A 1 89 ? 4.851 -5.776 -17.605 1.00 97.56 89 VAL A CA 1
ATOM 758 C C . VAL A 1 89 ? 5.829 -6.834 -18.123 1.00 97.56 89 VAL A C 1
ATOM 760 O O . VAL A 1 89 ? 6.538 -6.581 -19.091 1.00 97.56 89 VAL A O 1
ATOM 763 N N . LEU A 1 90 ? 5.858 -8.031 -17.529 1.00 97.50 90 LEU A N 1
ATOM 764 C CA . LEU A 1 90 ? 6.706 -9.121 -18.022 1.00 97.50 90 LEU A CA 1
ATOM 765 C C . LEU A 1 90 ? 6.299 -9.605 -19.408 1.00 97.50 90 LEU A C 1
ATOM 767 O O . LEU A 1 90 ? 7.173 -9.856 -20.238 1.00 97.50 90 LEU A O 1
ATOM 771 N N . LYS A 1 91 ? 4.994 -9.717 -19.661 1.00 97.44 91 LYS A N 1
ATOM 772 C CA . LYS A 1 91 ? 4.458 -10.068 -20.974 1.00 97.44 91 LYS A CA 1
ATOM 773 C C . LYS A 1 91 ? 4.911 -9.048 -22.020 1.00 97.44 91 LYS A C 1
ATOM 775 O O . LYS A 1 91 ? 5.517 -9.444 -23.007 1.00 97.44 91 LYS A O 1
ATOM 780 N N . LEU A 1 92 ? 4.717 -7.756 -21.749 1.00 97.06 92 LEU A N 1
ATOM 781 C CA . LEU A 1 92 ? 5.109 -6.674 -22.657 1.00 97.06 92 LEU A CA 1
ATOM 782 C C . LEU A 1 92 ? 6.620 -6.659 -22.930 1.00 97.06 92 LEU A C 1
ATOM 784 O O . LEU A 1 92 ? 7.024 -6.548 -24.080 1.00 97.06 92 LEU A O 1
ATOM 788 N N . ILE A 1 93 ? 7.463 -6.866 -21.910 1.00 96.69 93 ILE A N 1
ATOM 789 C CA . ILE A 1 93 ? 8.919 -7.008 -22.105 1.00 96.69 93 ILE A CA 1
ATOM 790 C C . ILE A 1 93 ? 9.243 -8.212 -22.999 1.00 96.69 93 ILE A C 1
ATOM 792 O O . ILE A 1 93 ? 10.099 -8.113 -23.868 1.00 96.69 93 ILE A O 1
ATOM 796 N N . THR A 1 94 ? 8.576 -9.347 -22.779 1.00 95.94 94 THR A N 1
ATOM 797 C CA . THR A 1 94 ? 8.837 -10.599 -23.510 1.00 95.94 94 THR A CA 1
ATOM 798 C C . THR A 1 94 ? 8.404 -10.512 -24.974 1.00 95.94 94 THR A C 1
ATOM 800 O O . THR A 1 94 ? 9.045 -11.097 -25.841 1.00 95.94 94 THR A O 1
ATOM 803 N N . GLU A 1 95 ? 7.318 -9.793 -25.253 1.00 95.38 95 GLU A N 1
ATOM 804 C CA . GLU A 1 95 ? 6.769 -9.602 -26.601 1.00 95.38 95 GLU A CA 1
ATOM 805 C C . GLU A 1 95 ? 7.434 -8.430 -27.353 1.00 95.38 95 GLU A C 1
ATOM 807 O O . GLU A 1 95 ? 7.208 -8.249 -28.551 1.00 95.38 95 GLU A O 1
ATOM 812 N N . ASN A 1 96 ? 8.282 -7.644 -26.682 1.00 94.31 96 ASN A N 1
ATOM 813 C CA . ASN A 1 96 ? 8.980 -6.514 -27.280 1.00 94.31 96 ASN A CA 1
ATOM 814 C C . ASN A 1 96 ? 10.297 -6.948 -27.942 1.00 94.31 96 ASN A C 1
ATOM 816 O O . ASN A 1 96 ? 11.304 -7.182 -27.280 1.00 94.31 96 ASN A O 1
ATOM 820 N N . ASN A 1 97 ? 10.321 -6.938 -29.276 1.00 93.81 97 ASN A N 1
ATOM 821 C CA . ASN A 1 97 ? 11.498 -7.295 -30.081 1.00 93.81 97 ASN A CA 1
ATOM 822 C C . ASN A 1 97 ? 12.738 -6.400 -29.855 1.00 93.81 97 ASN A C 1
ATOM 824 O O . ASN A 1 97 ? 13.816 -6.721 -30.355 1.00 93.81 97 ASN A O 1
ATOM 828 N N . GLN A 1 98 ? 12.602 -5.261 -29.168 1.00 91.81 98 GLN A N 1
ATOM 829 C CA . GLN A 1 98 ? 13.717 -4.367 -28.830 1.00 91.81 98 GLN A CA 1
ATOM 830 C C . GLN A 1 98 ? 14.360 -4.682 -27.472 1.00 91.81 98 GLN A C 1
ATOM 832 O O . GLN A 1 98 ? 15.369 -4.062 -27.127 1.00 91.81 98 GLN A O 1
ATOM 837 N N . GLU A 1 99 ? 13.778 -5.596 -26.696 1.00 92.94 99 GLU A N 1
ATOM 838 C CA . GLU A 1 99 ? 14.240 -5.953 -25.360 1.00 92.94 99 GLU A CA 1
ATOM 839 C C . GLU A 1 99 ? 14.776 -7.387 -25.320 1.00 92.94 99 GLU A C 1
ATOM 841 O O . GLU A 1 99 ? 14.212 -8.313 -25.892 1.00 92.94 99 GLU A O 1
ATOM 846 N N . ASP A 1 100 ? 15.887 -7.572 -24.608 1.00 93.44 100 ASP A N 1
ATOM 847 C CA . ASP A 1 100 ? 16.485 -8.886 -24.332 1.00 93.44 100 ASP A CA 1
ATOM 848 C C . ASP A 1 100 ? 16.164 -9.378 -22.908 1.00 93.44 100 ASP A C 1
ATOM 850 O O . ASP A 1 100 ? 16.598 -10.450 -22.487 1.00 93.44 100 ASP A O 1
ATOM 854 N N . GLY A 1 101 ? 15.412 -8.577 -22.144 1.00 92.12 101 GLY A N 1
ATOM 855 C CA . GLY A 1 101 ? 15.061 -8.836 -20.752 1.00 92.12 101 GLY A CA 1
ATOM 856 C C . GLY A 1 101 ? 16.169 -8.524 -19.741 1.00 92.12 101 GLY A C 1
ATOM 857 O O . GLY A 1 101 ? 15.935 -8.692 -18.546 1.00 92.12 101 GLY A O 1
ATOM 858 N N . TYR A 1 102 ? 17.341 -8.048 -20.166 1.00 95.38 102 TYR A N 1
ATOM 859 C CA . TYR A 1 102 ? 18.458 -7.668 -19.292 1.00 95.38 102 TYR A CA 1
ATOM 860 C C . TYR A 1 102 ? 18.759 -6.174 -19.383 1.00 95.38 102 TYR A C 1
ATOM 862 O O . TYR A 1 102 ? 18.889 -5.505 -18.354 1.00 95.38 102 TYR A O 1
ATOM 870 N N . LYS A 1 103 ? 18.810 -5.630 -20.602 1.00 93.81 103 LYS A N 1
ATOM 871 C CA . LYS A 1 103 ? 19.145 -4.231 -20.876 1.00 93.81 103 LYS A CA 1
ATOM 872 C C . LYS A 1 103 ? 18.226 -3.262 -20.137 1.00 93.81 103 LYS A C 1
ATOM 874 O O . LYS A 1 103 ? 18.712 -2.329 -19.503 1.00 93.81 103 LYS A O 1
ATOM 879 N N . ILE A 1 104 ? 16.917 -3.517 -20.127 1.00 94.12 104 ILE A N 1
ATOM 880 C CA . ILE A 1 104 ? 15.955 -2.685 -19.395 1.00 94.12 104 ILE A CA 1
ATOM 881 C C . ILE A 1 104 ? 16.221 -2.609 -17.890 1.00 94.12 104 ILE A C 1
ATOM 883 O O . ILE A 1 104 ? 16.026 -1.564 -17.269 1.00 94.12 104 ILE A O 1
ATOM 887 N N . ILE A 1 105 ? 16.671 -3.714 -17.289 1.00 95.50 105 ILE A N 1
ATOM 888 C CA . ILE A 1 105 ? 17.028 -3.749 -15.872 1.00 95.50 105 ILE A CA 1
ATOM 889 C C . ILE A 1 105 ? 18.328 -2.989 -15.653 1.00 95.50 105 ILE A C 1
ATOM 891 O O . ILE A 1 105 ? 18.421 -2.227 -14.695 1.00 95.50 105 ILE A O 1
ATOM 895 N N . ASP A 1 106 ? 19.302 -3.158 -16.543 1.00 93.44 106 ASP A N 1
ATOM 896 C CA . ASP A 1 106 ? 20.567 -2.434 -16.490 1.00 93.44 106 ASP A CA 1
ATOM 897 C C . ASP A 1 106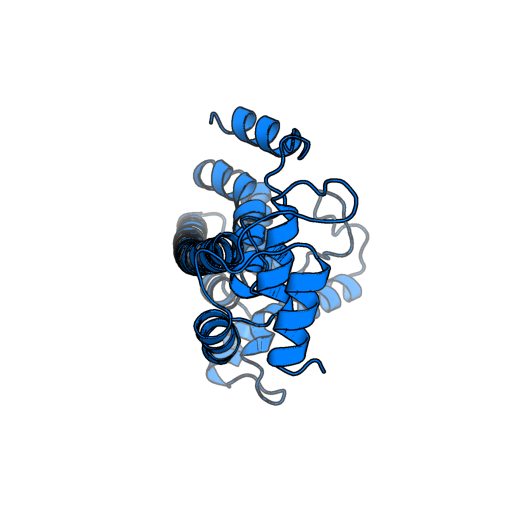 ? 20.355 -0.916 -16.486 1.00 93.44 106 ASP A C 1
ATOM 899 O O . ASP A 1 106 ? 20.814 -0.217 -15.579 1.00 93.44 106 ASP A O 1
ATOM 903 N N . GLU A 1 107 ? 19.563 -0.429 -17.443 1.00 92.62 107 GLU A N 1
ATOM 904 C CA . GLU A 1 107 ? 19.178 0.975 -17.561 1.00 92.62 107 GLU A CA 1
ATOM 905 C C . GLU A 1 107 ? 18.412 1.456 -16.323 1.00 92.62 107 GLU A C 1
ATOM 907 O O . GLU A 1 107 ? 18.714 2.522 -15.780 1.00 92.62 107 GLU A O 1
ATOM 912 N N . PHE A 1 108 ? 17.466 0.654 -15.821 1.00 92.94 108 PHE A N 1
ATOM 913 C CA . PHE A 1 108 ? 16.701 1.002 -14.626 1.00 92.94 108 PHE A CA 1
ATOM 914 C C . PHE A 1 108 ? 17.585 1.126 -13.377 1.00 92.94 108 PHE A C 1
ATOM 916 O O . PHE A 1 108 ? 17.408 2.036 -12.564 1.00 92.94 108 PHE A O 1
ATOM 923 N N . LEU A 1 109 ? 18.552 0.223 -13.206 1.00 92.62 109 LEU A N 1
ATOM 924 C CA . LEU A 1 109 ? 19.462 0.235 -12.061 1.00 92.62 109 LEU A CA 1
ATOM 925 C C . LEU A 1 109 ? 20.383 1.459 -12.063 1.00 92.62 109 LEU A C 1
ATOM 927 O O . LEU A 1 109 ? 20.793 1.895 -10.988 1.00 92.62 109 LEU A O 1
ATOM 931 N N . CYS A 1 110 ? 20.664 2.041 -13.227 1.00 90.31 110 CYS A N 1
ATOM 932 C CA . CYS A 1 110 ? 21.453 3.262 -13.348 1.00 90.31 110 CYS A CA 1
ATOM 933 C C . CYS A 1 110 ? 20.698 4.520 -12.888 1.00 90.31 110 CYS A C 1
ATOM 935 O O . CYS A 1 110 ? 21.324 5.566 -12.726 1.00 90.31 110 CYS A O 1
ATOM 937 N N . ILE A 1 111 ? 19.384 4.4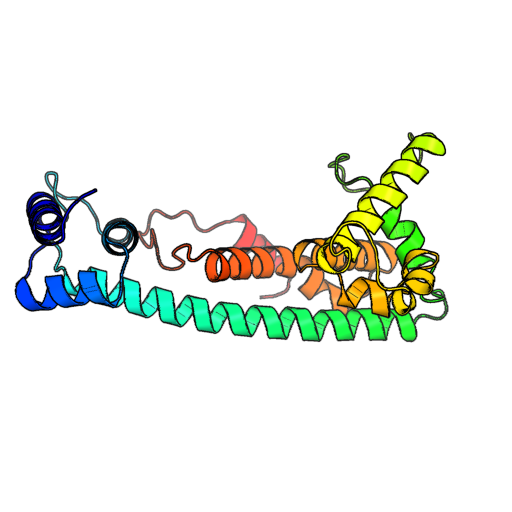68 -12.655 1.00 85.25 111 ILE A N 1
ATOM 938 C CA . ILE A 1 111 ? 18.590 5.643 -12.268 1.00 85.25 111 ILE A CA 1
ATOM 939 C C . ILE A 1 111 ? 18.859 6.028 -10.812 1.00 85.25 111 ILE A C 1
ATOM 941 O O . ILE A 1 111 ? 18.586 5.257 -9.886 1.00 85.25 111 ILE A O 1
ATOM 945 N N . ASP A 1 112 ? 19.319 7.259 -10.592 1.00 75.88 112 ASP A N 1
ATOM 946 C CA . ASP A 1 112 ? 19.385 7.827 -9.250 1.00 75.88 112 ASP A CA 1
ATOM 947 C C . ASP A 1 112 ? 18.054 8.501 -8.881 1.00 75.88 112 ASP A C 1
ATOM 949 O O . ASP A 1 112 ? 17.555 9.385 -9.572 1.00 75.88 112 ASP A O 1
ATOM 953 N N . LYS A 1 113 ? 17.476 8.067 -7.759 1.00 68.94 113 LYS A N 1
ATOM 954 C CA . LYS A 1 113 ? 16.201 8.561 -7.222 1.00 68.94 113 LYS A CA 1
ATOM 955 C C . LYS A 1 113 ? 16.337 9.905 -6.499 1.00 68.94 113 LYS A C 1
ATOM 957 O O . LYS A 1 113 ? 15.315 10.482 -6.135 1.00 68.94 113 LYS A O 1
ATOM 962 N N . SER A 1 114 ? 17.562 10.366 -6.235 1.00 59.22 114 SER A N 1
ATOM 963 C CA . SER A 1 114 ? 17.837 11.664 -5.605 1.00 59.22 114 SER A CA 1
ATOM 964 C C . SER A 1 114 ? 17.600 12.843 -6.564 1.00 59.22 114 SER A C 1
ATOM 966 O O . SER A 1 114 ? 17.220 13.931 -6.129 1.00 59.22 114 SER A O 1
ATOM 968 N N . TYR A 1 115 ? 17.717 12.604 -7.874 1.00 51.91 115 TYR A N 1
ATOM 969 C CA . TYR A 1 115 ? 17.445 13.584 -8.919 1.00 51.91 115 TYR A CA 1
ATOM 970 C C . TYR A 1 115 ? 15.943 13.597 -9.228 1.00 51.91 115 TYR A C 1
ATOM 972 O O . TYR A 1 115 ? 15.420 12.844 -10.041 1.00 51.91 115 TYR A O 1
ATOM 980 N N . SER A 1 116 ? 15.231 14.464 -8.511 1.00 44.06 116 SER A N 1
ATOM 981 C CA . SER A 1 116 ? 13.769 14.630 -8.514 1.00 44.06 116 SER A CA 1
ATOM 982 C C . SER A 1 116 ? 13.146 15.091 -9.847 1.00 44.06 116 SER A C 1
ATOM 984 O O . SER A 1 116 ? 11.932 15.304 -9.892 1.00 44.06 116 SER A O 1
ATOM 986 N N . ASN A 1 117 ? 13.910 15.273 -10.925 1.00 45.94 117 ASN A N 1
ATOM 987 C CA . ASN A 1 117 ? 13.362 15.792 -12.175 1.00 45.94 117 ASN A CA 1
ATOM 988 C C . ASN A 1 117 ? 13.064 14.674 -13.171 1.00 45.94 117 ASN A C 1
ATOM 990 O O . ASN A 1 117 ? 13.781 13.695 -13.305 1.00 45.94 117 ASN A O 1
ATOM 994 N N . SER A 1 118 ? 11.943 14.850 -13.858 1.00 50.41 118 SER A N 1
ATOM 995 C CA . SER A 1 118 ? 11.193 13.932 -14.717 1.00 50.41 118 SER A CA 1
ATOM 996 C C . SER A 1 118 ? 11.951 13.212 -15.837 1.00 50.41 118 SER A C 1
ATOM 998 O O . SER A 1 118 ? 11.340 12.350 -16.475 1.00 50.41 118 SER A O 1
ATOM 1000 N N . ASN A 1 119 ? 13.236 13.492 -16.034 1.00 53.44 119 ASN A N 1
ATOM 1001 C CA . ASN A 1 119 ? 14.081 12.892 -17.053 1.00 53.44 119 ASN A CA 1
ATOM 1002 C C . ASN A 1 119 ? 15.176 12.087 -16.354 1.00 53.44 119 ASN A C 1
ATOM 1004 O O . ASN A 1 119 ? 15.846 12.607 -15.467 1.00 53.44 119 ASN A O 1
ATOM 1008 N N . PHE A 1 120 ? 15.328 10.817 -16.730 1.00 59.31 120 PHE A N 1
ATOM 1009 C CA . PHE A 1 120 ? 16.364 9.906 -16.239 1.00 59.31 120 PHE A CA 1
ATOM 1010 C C . PHE A 1 120 ? 17.751 10.355 -16.732 1.00 59.31 120 PHE A C 1
ATOM 1012 O O . PHE A 1 120 ? 18.389 9.670 -17.525 1.00 59.31 120 PHE A O 1
ATOM 1019 N N . ASP A 1 121 ? 18.181 11.551 -16.334 1.00 54.34 121 ASP A N 1
ATOM 1020 C CA . ASP A 1 121 ? 19.353 12.205 -16.892 1.00 54.34 121 ASP A CA 1
ATOM 1021 C C . ASP A 1 121 ? 20.617 11.595 -16.282 1.00 54.34 121 ASP A C 1
ATOM 1023 O O . ASP A 1 121 ? 20.965 11.786 -15.115 1.00 54.34 121 ASP A O 1
ATOM 1027 N N . THR A 1 122 ? 21.278 10.760 -17.072 1.00 57.28 122 THR A N 1
ATOM 1028 C CA . THR A 1 122 ? 22.569 10.156 -16.744 1.00 57.28 122 THR A CA 1
ATOM 1029 C C . THR A 1 122 ? 23.734 11.056 -17.146 1.00 57.28 122 THR A C 1
ATOM 1031 O O . THR A 1 122 ? 24.859 10.766 -16.756 1.00 57.28 122 THR A O 1
ATOM 1034 N N . ASN A 1 123 ? 23.494 12.137 -17.897 1.00 60.34 123 ASN A N 1
ATOM 1035 C CA . ASN A 1 123 ? 24.550 12.848 -18.625 1.00 60.34 123 ASN A CA 1
ATOM 1036 C C . ASN A 1 123 ? 25.452 13.727 -17.748 1.00 60.34 123 ASN A C 1
ATOM 1038 O O . ASN A 1 123 ? 26.501 14.164 -18.210 1.00 60.34 123 ASN A O 1
ATOM 1042 N N . SER A 1 124 ? 25.075 13.982 -16.494 1.00 69.81 124 SER A N 1
ATOM 1043 C CA . SER A 1 124 ? 25.881 14.775 -15.552 1.00 69.81 124 SER A CA 1
ATOM 1044 C C . SER A 1 124 ? 26.692 13.937 -14.559 1.00 69.81 124 SER A C 1
ATOM 1046 O O . SER A 1 124 ? 27.336 14.520 -13.693 1.00 69.81 124 SER A O 1
ATOM 1048 N N . ARG A 1 125 ? 26.646 12.599 -14.648 1.00 80.19 125 ARG A N 1
ATOM 1049 C CA . ARG A 1 125 ? 27.273 11.693 -13.671 1.00 80.19 125 ARG A CA 1
ATOM 1050 C C . ARG A 1 125 ? 28.541 11.047 -14.207 1.00 80.19 125 ARG A C 1
ATOM 1052 O O . ARG A 1 125 ? 28.605 10.685 -15.383 1.00 80.19 125 ARG A O 1
ATOM 1059 N N . THR A 1 126 ? 29.529 10.854 -13.337 1.00 85.06 126 THR A N 1
ATOM 1060 C CA . THR A 1 126 ? 30.739 10.106 -13.697 1.00 85.06 126 THR A CA 1
ATOM 1061 C C . THR A 1 126 ? 30.437 8.605 -13.817 1.00 85.06 126 THR A C 1
ATOM 1063 O O . THR A 1 126 ? 29.457 8.112 -13.241 1.00 85.06 126 THR A O 1
ATOM 1066 N N . PRO A 1 127 ? 31.262 7.833 -14.549 1.00 86.12 127 PRO A N 1
ATOM 1067 C CA . PRO A 1 127 ? 31.119 6.379 -14.615 1.00 86.12 127 PRO A CA 1
ATOM 1068 C C . PRO A 1 127 ? 31.113 5.701 -13.235 1.00 86.12 127 PRO A C 1
ATOM 1070 O O . PRO A 1 127 ? 30.362 4.746 -13.021 1.00 86.12 127 PRO A O 1
ATOM 1073 N N . GLU A 1 128 ? 31.906 6.207 -12.288 1.00 87.88 128 GLU A N 1
ATOM 1074 C CA . GLU A 1 128 ? 31.968 5.705 -10.913 1.00 87.88 128 GLU A CA 1
ATOM 1075 C C . GLU A 1 128 ? 30.638 5.919 -10.178 1.00 87.88 128 GLU A C 1
ATOM 1077 O O . GLU A 1 128 ? 30.098 4.973 -9.604 1.00 87.88 128 GLU A O 1
ATOM 1082 N N . GLU A 1 129 ? 30.047 7.114 -10.271 1.00 86.94 129 GLU A N 1
ATOM 1083 C CA . GLU A 1 129 ? 28.758 7.436 -9.639 1.00 86.94 129 GLU A CA 1
ATOM 1084 C C . GLU A 1 129 ? 27.608 6.580 -10.194 1.00 86.94 129 GLU A C 1
ATOM 1086 O O . GLU A 1 129 ? 26.716 6.132 -9.458 1.00 86.94 129 GLU A O 1
ATOM 1091 N N . VAL A 1 130 ? 27.621 6.320 -11.506 1.00 86.81 130 VAL A N 1
ATOM 1092 C CA . VAL A 1 130 ? 26.649 5.427 -12.153 1.00 86.81 130 VAL A CA 1
ATOM 1093 C C . VAL A 1 130 ? 26.813 4.000 -11.633 1.00 86.81 130 VAL A C 1
ATOM 1095 O O . VAL A 1 130 ? 25.818 3.352 -11.293 1.00 86.81 130 VAL A O 1
ATOM 1098 N N . MET A 1 131 ? 28.051 3.516 -11.514 1.00 88.06 131 MET A N 1
ATOM 1099 C CA . MET A 1 131 ? 28.335 2.176 -11.003 1.00 88.06 131 MET A CA 1
ATOM 1100 C C . MET A 1 131 ? 27.920 2.020 -9.534 1.00 88.06 131 MET A C 1
ATOM 1102 O O . MET A 1 131 ? 27.272 1.033 -9.176 1.00 88.06 131 MET A O 1
ATOM 1106 N N . GLU A 1 132 ? 28.209 3.007 -8.685 1.00 90.00 132 GLU A N 1
ATOM 1107 C CA . GLU A 1 132 ? 27.767 3.025 -7.287 1.00 90.00 132 GLU A CA 1
ATOM 1108 C C . GLU A 1 132 ? 26.238 3.004 -7.173 1.00 90.00 132 GLU A C 1
ATOM 1110 O O . GLU A 1 132 ? 25.672 2.210 -6.411 1.00 90.00 132 GLU A O 1
ATOM 1115 N N . THR A 1 133 ? 25.553 3.817 -7.984 1.00 89.75 133 THR A N 1
ATOM 1116 C CA . THR A 1 133 ? 24.084 3.849 -8.055 1.00 89.75 133 THR A CA 1
ATOM 1117 C C . THR A 1 133 ? 23.526 2.481 -8.439 1.00 89.75 133 THR A C 1
ATOM 1119 O O . THR A 1 133 ? 22.617 1.965 -7.780 1.00 89.75 133 THR A O 1
ATOM 1122 N N . LYS A 1 134 ? 24.110 1.857 -9.464 1.00 90.69 134 LYS A N 1
ATOM 1123 C CA . LYS A 1 134 ? 23.722 0.535 -9.958 1.00 90.69 134 LYS A CA 1
ATOM 1124 C C . LYS A 1 134 ? 23.880 -0.539 -8.887 1.00 90.69 134 LYS A C 1
ATOM 1126 O O . LYS A 1 134 ? 22.948 -1.310 -8.650 1.00 90.69 134 LYS A O 1
ATOM 1131 N N . ILE A 1 135 ? 25.016 -0.562 -8.185 1.00 90.25 135 ILE A N 1
ATOM 1132 C CA . ILE A 1 135 ? 25.271 -1.496 -7.078 1.00 90.25 135 ILE A CA 1
ATOM 1133 C C . ILE A 1 135 ? 24.257 -1.284 -5.949 1.00 90.25 135 ILE A C 1
ATOM 1135 O O . ILE A 1 135 ? 23.651 -2.247 -5.473 1.00 90.25 135 ILE A O 1
ATOM 1139 N N . LYS A 1 136 ? 24.028 -0.031 -5.544 1.00 91.00 136 LYS A N 1
ATOM 1140 C CA . LYS A 1 136 ? 23.069 0.328 -4.492 1.00 91.00 136 LYS A CA 1
ATOM 1141 C C . LYS A 1 136 ? 21.649 -0.118 -4.839 1.00 91.00 136 LYS A C 1
ATOM 1143 O O . LYS A 1 136 ? 21.008 -0.800 -4.039 1.00 91.00 136 LYS A O 1
ATOM 1148 N N . ASN A 1 137 ? 21.161 0.227 -6.029 1.00 90.88 137 ASN A N 1
ATOM 1149 C CA . ASN A 1 137 ? 19.817 -0.136 -6.478 1.00 90.88 137 ASN A CA 1
ATOM 1150 C C . ASN A 1 137 ? 19.649 -1.655 -6.578 1.00 90.88 137 ASN A C 1
ATOM 1152 O O . ASN A 1 137 ? 18.627 -2.191 -6.142 1.00 90.88 137 ASN A O 1
ATOM 1156 N N . LYS A 1 138 ? 20.672 -2.359 -7.071 1.00 90.50 138 LYS A N 1
ATOM 1157 C CA . LYS A 1 138 ? 20.679 -3.820 -7.142 1.00 90.50 138 LYS A CA 1
ATOM 1158 C C . LYS A 1 138 ? 20.611 -4.446 -5.749 1.00 90.50 138 LYS A C 1
ATOM 1160 O O . LYS A 1 138 ? 19.778 -5.315 -5.507 1.00 90.50 138 LYS A O 1
ATOM 1165 N N . ASN A 1 139 ? 21.412 -3.959 -4.802 1.00 90.00 139 ASN A N 1
ATOM 1166 C CA . ASN A 1 139 ? 21.374 -4.417 -3.410 1.00 90.00 139 ASN A CA 1
ATOM 1167 C C . ASN A 1 139 ? 19.999 -4.230 -2.765 1.00 90.00 139 ASN A C 1
ATOM 1169 O O . ASN A 1 139 ? 19.546 -5.107 -2.035 1.00 90.00 139 ASN A O 1
ATOM 1173 N N . GLU A 1 140 ? 19.308 -3.130 -3.061 1.00 90.06 140 GLU A N 1
ATOM 1174 C CA . GLU A 1 140 ? 17.965 -2.883 -2.534 1.00 90.06 140 GLU A CA 1
ATOM 1175 C C . GLU A 1 140 ? 16.895 -3.815 -3.128 1.00 90.06 140 GLU A C 1
ATOM 1177 O O . GLU A 1 140 ? 15.937 -4.141 -2.427 1.00 90.06 140 GLU A O 1
ATOM 1182 N N . ILE A 1 141 ? 17.031 -4.277 -4.379 1.00 90.88 141 ILE A N 1
ATOM 1183 C CA . ILE A 1 141 ? 16.120 -5.288 -4.956 1.00 90.88 141 ILE A CA 1
ATOM 1184 C C . ILE A 1 141 ? 16.327 -6.645 -4.269 1.00 90.88 141 ILE A C 1
ATOM 1186 O O . ILE A 1 141 ? 15.370 -7.293 -3.859 1.00 90.88 141 ILE A O 1
ATOM 1190 N N . PHE A 1 142 ? 17.579 -7.064 -4.073 1.00 89.88 142 PHE A N 1
ATOM 1191 C CA . PHE A 1 142 ? 17.905 -8.385 -3.514 1.00 89.88 142 PHE A CA 1
ATOM 1192 C C . PHE A 1 142 ? 17.992 -8.418 -1.975 1.00 89.88 142 PHE A C 1
ATOM 1194 O O . PHE A 1 142 ? 18.307 -9.457 -1.388 1.00 89.88 142 PHE A O 1
ATOM 1201 N N . LYS A 1 143 ? 17.692 -7.303 -1.301 1.00 87.56 143 LYS A N 1
ATOM 1202 C CA . LYS A 1 143 ? 17.899 -7.090 0.141 1.00 87.56 143 LYS A CA 1
ATOM 1203 C C . LYS A 1 143 ? 17.328 -8.194 1.029 1.00 87.56 143 LYS A C 1
ATOM 1205 O O . LYS A 1 143 ? 18.011 -8.671 1.927 1.00 87.56 143 LYS A O 1
ATOM 1210 N N . HIS A 1 144 ? 16.095 -8.627 0.764 1.00 80.56 144 HIS A N 1
ATOM 1211 C CA . HIS A 1 144 ? 15.400 -9.634 1.583 1.00 80.56 144 HIS A CA 1
ATOM 1212 C C . HIS A 1 144 ? 15.924 -11.060 1.386 1.00 80.56 144 HIS A C 1
ATOM 1214 O O . HIS A 1 144 ? 15.695 -11.928 2.229 1.00 80.56 144 HIS A O 1
ATOM 1220 N N . MET A 1 145 ? 16.656 -11.298 0.298 1.00 77.44 145 MET A N 1
ATOM 1221 C CA . MET A 1 145 ? 17.300 -12.581 0.012 1.00 77.44 145 MET A CA 1
ATOM 1222 C C . MET A 1 145 ? 18.723 -12.650 0.563 1.00 77.44 145 MET A C 1
ATOM 1224 O O . MET A 1 145 ? 19.263 -13.742 0.735 1.00 77.44 145 MET A O 1
ATOM 1228 N N . ASN A 1 146 ? 19.316 -11.499 0.877 1.00 72.69 146 ASN A N 1
ATOM 1229 C CA . ASN A 1 146 ? 20.643 -11.400 1.455 1.00 72.69 146 ASN A CA 1
ATOM 1230 C C . ASN A 1 146 ? 20.586 -11.654 2.974 1.00 72.69 146 ASN A C 1
ATOM 1232 O O . ASN A 1 146 ? 20.593 -10.737 3.798 1.00 72.69 146 ASN A O 1
ATOM 1236 N N . LYS A 1 147 ? 20.468 -12.929 3.363 1.00 67.50 147 LYS A N 1
ATOM 1237 C CA . LYS A 1 147 ? 20.442 -13.334 4.774 1.00 67.50 147 LYS A CA 1
ATOM 1238 C C . LYS A 1 147 ? 21.873 -13.399 5.303 1.00 67.50 147 LYS A C 1
ATOM 1240 O O . LYS A 1 147 ? 22.687 -14.158 4.795 1.00 67.50 147 LYS A O 1
ATOM 1245 N N . ARG A 1 148 ? 22.167 -12.639 6.367 1.00 67.19 148 ARG A N 1
ATOM 1246 C CA . ARG A 1 148 ? 23.493 -12.601 7.027 1.00 67.19 148 ARG A CA 1
ATOM 1247 C C . ARG A 1 148 ? 24.640 -12.138 6.111 1.00 67.19 148 ARG A C 1
ATOM 1249 O O . ARG A 1 148 ? 25.783 -12.524 6.323 1.00 67.19 148 ARG A O 1
ATOM 1256 N N . GLY A 1 149 ? 24.340 -11.314 5.107 1.00 67.44 149 GLY A N 1
ATOM 1257 C CA . GLY A 1 149 ? 25.348 -10.779 4.187 1.00 67.44 149 GLY A CA 1
ATOM 1258 C C . GLY A 1 149 ? 25.772 -11.741 3.073 1.00 67.44 149 GLY A C 1
ATOM 1259 O O . GLY A 1 149 ? 26.703 -11.421 2.339 1.00 67.44 149 GLY A O 1
ATOM 1260 N N . GLN A 1 150 ? 25.101 -12.891 2.923 1.00 70.00 150 GLN A N 1
ATOM 1261 C CA . GLN A 1 150 ? 25.317 -13.806 1.806 1.00 70.00 150 GLN A CA 1
ATOM 1262 C C . GLN A 1 150 ? 24.020 -14.056 1.029 1.00 70.00 150 GLN A C 1
ATOM 1264 O O . GLN A 1 150 ? 22.976 -14.397 1.591 1.00 70.00 150 GLN A O 1
ATOM 1269 N N . LEU A 1 151 ? 24.102 -13.914 -0.295 1.00 77.00 151 LEU A N 1
ATOM 1270 C CA . LEU A 1 151 ? 23.050 -14.341 -1.207 1.00 77.00 151 LEU A CA 1
ATOM 1271 C C . LEU A 1 151 ? 23.186 -15.857 -1.445 1.00 77.00 151 LEU A C 1
ATOM 1273 O O . LEU A 1 151 ? 24.309 -16.329 -1.633 1.00 77.00 151 LEU A O 1
ATOM 1277 N N . PRO A 1 152 ? 22.087 -16.633 -1.475 1.00 80.56 152 PRO A N 1
ATOM 1278 C CA . PRO A 1 152 ? 22.147 -18.044 -1.836 1.00 80.56 152 PRO A CA 1
ATOM 1279 C C . PRO A 1 152 ? 22.891 -18.253 -3.160 1.00 80.56 152 PRO A C 1
ATOM 1281 O O . PRO A 1 152 ? 22.616 -17.560 -4.137 1.00 80.56 152 PRO A O 1
ATOM 1284 N N . GLU A 1 153 ? 23.781 -19.243 -3.217 1.00 79.56 153 GLU A N 1
ATOM 1285 C CA . GLU A 1 153 ? 24.653 -19.502 -4.374 1.00 79.56 153 GLU A CA 1
ATOM 1286 C C . GLU A 1 153 ? 23.872 -19.616 -5.695 1.00 79.56 153 GLU A C 1
ATOM 1288 O O . GLU A 1 153 ? 24.241 -19.028 -6.711 1.00 79.56 153 GLU A O 1
ATOM 1293 N N . LYS A 1 154 ? 22.700 -20.265 -5.653 1.00 81.94 154 LYS A N 1
ATOM 1294 C CA . LYS A 1 154 ? 21.787 -20.422 -6.800 1.00 81.94 154 LYS A CA 1
ATOM 1295 C C . LYS A 1 154 ? 21.275 -19.095 -7.376 1.00 81.94 154 LYS A C 1
ATOM 1297 O O . LYS A 1 154 ? 20.867 -19.056 -8.537 1.00 81.94 154 LYS A O 1
ATOM 1302 N N . LEU A 1 155 ? 21.271 -18.028 -6.576 1.00 83.06 155 LEU A N 1
ATOM 1303 C CA . LEU A 1 155 ? 20.834 -16.688 -6.969 1.00 83.06 155 LEU A CA 1
ATOM 1304 C C . LEU A 1 155 ? 21.996 -15.782 -7.386 1.00 83.06 155 LEU A C 1
ATOM 1306 O O . LEU A 1 155 ? 21.750 -14.731 -7.973 1.00 83.06 155 LEU A O 1
ATOM 1310 N N . ASN A 1 156 ? 23.248 -16.187 -7.148 1.00 82.94 156 ASN A N 1
ATOM 1311 C CA . ASN A 1 156 ? 24.420 -15.363 -7.443 1.00 82.94 156 ASN A CA 1
ATOM 1312 C C . ASN A 1 156 ? 24.519 -15.013 -8.936 1.00 82.94 156 ASN A C 1
ATOM 1314 O O . ASN A 1 156 ? 24.767 -13.863 -9.286 1.00 82.94 156 ASN A O 1
ATOM 1318 N N . LYS A 1 157 ? 24.201 -15.968 -9.823 1.00 86.19 157 LYS A N 1
ATOM 1319 C CA . LYS A 1 157 ? 24.153 -15.726 -11.276 1.00 86.19 157 LYS A CA 1
ATOM 1320 C C . LYS A 1 157 ? 23.158 -14.624 -11.665 1.00 86.19 157 LYS A C 1
ATOM 1322 O O . LYS A 1 157 ? 23.461 -13.796 -12.515 1.00 86.19 157 LYS A O 1
ATOM 1327 N N . TYR A 1 158 ? 22.003 -14.573 -10.998 1.00 85.12 158 TYR A N 1
ATOM 1328 C CA . TYR A 1 158 ? 20.988 -13.548 -11.245 1.00 85.12 158 TYR A CA 1
ATOM 1329 C C . TYR A 1 158 ? 21.352 -12.217 -10.589 1.00 85.12 158 TYR A C 1
ATOM 1331 O O . TYR A 1 158 ? 20.961 -11.168 -11.071 1.00 85.12 158 TYR A O 1
ATOM 1339 N N . TYR A 1 159 ? 22.121 -12.224 -9.505 1.00 85.81 159 TYR A N 1
ATOM 1340 C CA . TYR A 1 159 ? 22.648 -10.986 -8.939 1.00 85.81 159 TYR A CA 1
ATOM 1341 C C . TYR A 1 159 ? 23.773 -10.386 -9.797 1.00 85.81 159 TYR A C 1
ATOM 1343 O O . TYR A 1 159 ? 23.944 -9.167 -9.840 1.00 85.81 159 TYR A O 1
ATOM 1351 N N . GLN A 1 160 ? 24.557 -11.211 -10.490 1.00 86.31 160 GLN A N 1
ATOM 1352 C CA . GLN A 1 160 ? 25.586 -10.735 -11.416 1.00 86.31 160 GLN A CA 1
ATOM 1353 C C . GLN A 1 160 ? 24.966 -10.109 -12.666 1.00 86.31 160 GLN A C 1
ATOM 1355 O O . GLN A 1 160 ? 25.293 -8.967 -12.980 1.00 86.31 160 GLN A O 1
ATOM 1360 N N . ASN A 1 161 ? 24.038 -10.822 -13.312 1.00 88.44 161 ASN A N 1
ATOM 1361 C CA . ASN A 1 161 ? 23.304 -10.342 -14.478 1.00 88.44 161 ASN A CA 1
ATOM 1362 C C . ASN A 1 161 ? 21.788 -10.558 -14.287 1.00 88.44 161 ASN A C 1
ATOM 1364 O O . ASN A 1 161 ? 21.290 -11.654 -14.570 1.00 88.44 161 ASN A O 1
ATOM 1368 N N . PRO A 1 162 ? 21.062 -9.567 -13.740 1.00 90.94 162 PRO A N 1
ATOM 1369 C CA . PRO A 1 162 ? 19.664 -9.733 -13.359 1.00 90.94 162 PRO A CA 1
ATOM 1370 C C . PRO A 1 162 ? 18.699 -9.646 -14.550 1.00 90.94 162 PRO A C 1
ATOM 1372 O O . PRO A 1 162 ? 18.554 -8.569 -15.126 1.00 90.94 162 PRO A O 1
ATOM 1375 N N . PRO A 1 163 ? 17.974 -10.731 -14.889 1.00 94.75 163 PRO A N 1
ATOM 1376 C CA . PRO A 1 163 ? 16.897 -10.657 -15.868 1.00 94.75 163 PRO A CA 1
ATOM 1377 C C . PRO A 1 163 ? 15.645 -10.002 -15.269 1.00 94.75 163 PRO A C 1
ATOM 1379 O O . PRO A 1 163 ? 15.388 -10.088 -14.061 1.00 94.75 163 PRO A O 1
ATOM 1382 N N . ALA A 1 164 ? 14.810 -9.430 -16.135 1.00 96.44 164 ALA A N 1
ATOM 1383 C CA . ALA A 1 164 ? 13.600 -8.705 -15.767 1.00 96.44 164 ALA A CA 1
ATOM 1384 C C . ALA A 1 164 ? 12.648 -9.522 -14.889 1.00 96.44 164 ALA A C 1
ATOM 1386 O O . ALA A 1 164 ? 12.190 -9.018 -13.867 1.00 96.44 164 ALA A O 1
ATOM 1387 N N . TRP A 1 165 ? 12.416 -10.795 -15.218 1.00 95.88 165 TRP A N 1
ATOM 1388 C CA . TRP A 1 165 ? 11.527 -11.673 -14.449 1.00 95.88 165 TRP A CA 1
ATOM 1389 C C . TRP A 1 165 ? 12.002 -11.919 -13.014 1.00 95.88 165 TRP A C 1
ATOM 1391 O O . TRP A 1 165 ? 11.182 -11.923 -12.100 1.00 95.88 165 TRP A O 1
ATOM 1401 N N . VAL A 1 166 ? 13.314 -12.037 -12.782 1.00 94.38 166 VAL A N 1
ATOM 1402 C CA . VAL A 1 166 ? 13.859 -12.174 -11.420 1.00 94.38 166 VAL A CA 1
ATOM 1403 C C . VAL A 1 166 ? 13.734 -10.857 -10.666 1.00 94.38 166 VAL A C 1
ATOM 1405 O O . VAL A 1 166 ? 13.325 -10.832 -9.507 1.00 94.38 166 VAL A O 1
ATOM 1408 N N . CYS A 1 167 ? 14.094 -9.751 -11.315 1.00 94.44 167 CYS A N 1
ATOM 1409 C CA . CYS A 1 167 ? 14.031 -8.440 -10.687 1.00 94.44 167 CYS A CA 1
ATOM 1410 C C . CYS A 1 167 ? 12.602 -8.055 -10.307 1.00 94.44 167 CYS A C 1
ATOM 1412 O O . CYS A 1 167 ? 12.381 -7.635 -9.175 1.00 94.44 167 CYS A O 1
ATOM 1414 N N . ILE A 1 168 ? 11.640 -8.225 -11.212 1.00 95.69 168 ILE A N 1
ATOM 1415 C CA . ILE A 1 168 ? 10.231 -7.889 -10.979 1.00 95.69 168 ILE A CA 1
ATOM 1416 C C . ILE A 1 168 ? 9.644 -8.724 -9.836 1.00 95.69 168 ILE A C 1
ATOM 1418 O O . ILE A 1 168 ? 8.912 -8.176 -9.009 1.00 95.69 168 ILE A O 1
ATOM 1422 N N . GLU A 1 169 ? 10.018 -10.000 -9.728 1.00 93.50 169 GLU A N 1
ATOM 1423 C CA . GLU A 1 169 ? 9.602 -10.859 -8.616 1.00 93.50 169 GLU A CA 1
ATOM 1424 C C . GLU A 1 169 ? 10.105 -10.324 -7.265 1.00 93.50 169 GLU A C 1
ATOM 1426 O O . GLU A 1 169 ? 9.348 -10.238 -6.297 1.00 93.50 169 GLU A O 1
ATOM 1431 N N . PHE A 1 170 ? 11.366 -9.887 -7.202 1.00 91.56 170 PHE A N 1
ATOM 1432 C CA . PHE A 1 170 ? 11.984 -9.419 -5.956 1.00 91.56 170 PHE A CA 1
ATOM 1433 C C . PHE A 1 170 ? 11.742 -7.944 -5.626 1.00 91.56 170 PHE A C 1
ATOM 1435 O O . PHE A 1 170 ? 11.965 -7.523 -4.488 1.00 91.56 170 PHE A O 1
ATOM 1442 N N . MET A 1 171 ? 11.258 -7.147 -6.577 1.00 93.12 171 MET A N 1
ATOM 1443 C CA . MET A 1 171 ? 10.889 -5.762 -6.318 1.00 93.12 171 MET A CA 1
ATOM 1444 C C . MET A 1 171 ? 9.736 -5.680 -5.314 1.00 93.12 171 MET A C 1
ATOM 1446 O O . MET A 1 171 ? 8.649 -6.229 -5.517 1.00 93.12 171 MET A O 1
ATOM 1450 N N . GLN A 1 172 ? 9.939 -4.882 -4.267 1.00 92.12 172 GLN A N 1
ATOM 1451 C CA . GLN A 1 172 ? 8.847 -4.390 -3.433 1.00 92.12 172 GLN A CA 1
ATOM 1452 C C . GLN A 1 172 ? 7.929 -3.489 -4.267 1.00 92.12 172 GLN A C 1
ATOM 1454 O O . GLN A 1 172 ? 8.406 -2.808 -5.178 1.00 92.12 172 GLN A O 1
ATOM 1459 N N . LEU A 1 173 ? 6.650 -3.367 -3.888 1.00 92.44 173 LEU A N 1
ATOM 1460 C CA . LEU A 1 173 ? 5.670 -2.528 -4.594 1.00 92.44 173 LEU A CA 1
ATOM 1461 C C . LEU A 1 173 ? 6.211 -1.138 -4.960 1.00 92.44 173 LEU A C 1
ATOM 1463 O O . LEU A 1 173 ? 6.042 -0.673 -6.079 1.00 92.44 173 LEU A O 1
ATOM 1467 N N . GLY A 1 174 ? 6.909 -0.468 -4.038 1.00 91.25 174 GLY A N 1
ATOM 1468 C CA . GLY A 1 174 ? 7.486 0.850 -4.309 1.00 91.25 174 GLY A CA 1
ATOM 1469 C C . GLY A 1 174 ? 8.516 0.859 -5.444 1.00 91.25 174 GLY A C 1
ATOM 1470 O O . GLY A 1 174 ? 8.524 1.801 -6.229 1.00 91.25 174 GLY A O 1
ATOM 1471 N N . GLN A 1 175 ? 9.360 -0.173 -5.535 1.00 92.88 175 GLN A N 1
ATOM 1472 C CA . GLN A 1 175 ? 10.332 -0.344 -6.619 1.00 92.88 175 GLN A CA 1
ATOM 1473 C C . GLN A 1 175 ? 9.623 -0.709 -7.924 1.00 92.88 175 GLN A C 1
ATOM 1475 O O . GLN A 1 175 ? 9.938 -0.128 -8.958 1.00 92.88 175 GLN A O 1
ATOM 1480 N N . PHE A 1 176 ? 8.623 -1.591 -7.855 1.00 95.75 176 PHE A N 1
ATOM 1481 C CA . PHE A 1 176 ? 7.833 -1.989 -9.015 1.00 95.75 176 PHE A CA 1
ATOM 1482 C C . PHE A 1 176 ? 7.069 -0.809 -9.633 1.00 95.75 176 PHE A C 1
ATOM 1484 O O . PHE A 1 176 ? 7.108 -0.632 -10.842 1.00 95.75 176 PHE A O 1
ATOM 1491 N N . VAL A 1 177 ? 6.456 0.068 -8.827 1.00 94.38 177 VAL A N 1
ATOM 1492 C CA . VAL A 1 177 ? 5.797 1.288 -9.338 1.00 94.38 177 VAL A CA 1
ATOM 1493 C C . VAL A 1 177 ? 6.789 2.209 -10.054 1.00 94.38 177 VAL A C 1
ATOM 1495 O O . VAL A 1 177 ? 6.461 2.772 -11.096 1.00 94.38 177 VAL A O 1
ATOM 1498 N N . SER A 1 178 ? 8.010 2.355 -9.527 1.00 93.06 178 SER A N 1
ATOM 1499 C CA . SER A 1 178 ? 9.064 3.116 -10.210 1.00 93.06 178 SER A CA 1
ATOM 1500 C C . SER A 1 178 ? 9.491 2.457 -11.522 1.00 93.06 178 SER A C 1
ATOM 1502 O O . SER A 1 178 ? 9.684 3.162 -12.507 1.00 93.06 178 SER A O 1
ATOM 1504 N N . PHE A 1 179 ? 9.613 1.128 -11.546 1.00 95.12 179 PHE A N 1
ATOM 1505 C CA . PHE A 1 179 ? 9.951 0.380 -12.754 1.00 95.12 179 PHE A CA 1
ATOM 1506 C C . PHE A 1 179 ? 8.853 0.482 -13.818 1.00 95.12 179 PHE A C 1
ATOM 1508 O O . PHE A 1 179 ? 9.152 0.754 -14.973 1.00 95.12 179 PHE A O 1
ATOM 1515 N N . LEU A 1 180 ? 7.582 0.361 -13.428 1.00 95.31 180 LEU A N 1
ATOM 1516 C CA . LEU A 1 180 ? 6.436 0.533 -14.322 1.00 95.31 180 LEU A CA 1
ATOM 1517 C C . LEU A 1 180 ? 6.424 1.935 -14.944 1.00 95.31 180 LEU A C 1
ATOM 1519 O O . LEU A 1 180 ? 6.230 2.066 -16.148 1.00 95.31 180 LEU A O 1
ATOM 1523 N N . ASN A 1 181 ? 6.687 2.981 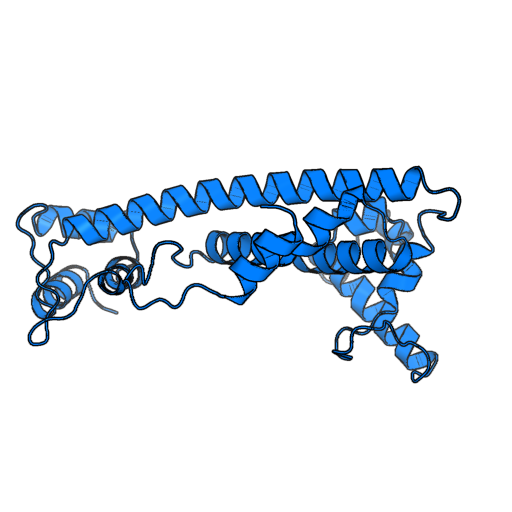-14.151 1.00 93.31 181 ASN A N 1
ATOM 1524 C CA . ASN A 1 181 ? 6.796 4.344 -14.675 1.00 93.31 181 ASN A CA 1
ATOM 1525 C C . ASN A 1 181 ? 7.970 4.508 -15.650 1.00 93.31 181 ASN A C 1
ATOM 1527 O O . ASN A 1 181 ? 7.824 5.179 -16.668 1.00 93.31 181 ASN A O 1
ATOM 1531 N N . PHE A 1 182 ? 9.120 3.902 -15.345 1.00 93.62 182 PHE A N 1
ATOM 1532 C CA . PHE A 1 182 ? 10.279 3.884 -16.234 1.00 93.62 182 PHE A CA 1
ATOM 1533 C C . PHE A 1 182 ? 9.959 3.191 -17.564 1.00 93.62 182 PHE A C 1
ATOM 1535 O O . PHE A 1 182 ? 10.161 3.790 -18.618 1.00 93.62 182 PHE A O 1
ATOM 1542 N N . TYR A 1 183 ? 9.383 1.987 -17.510 1.00 94.56 183 TYR A N 1
ATOM 1543 C CA . TYR A 1 183 ? 8.960 1.230 -18.685 1.00 94.56 183 TYR A CA 1
ATOM 1544 C C . TYR A 1 183 ? 7.975 2.045 -19.538 1.00 94.56 183 TYR A C 1
ATOM 1546 O O . TYR A 1 183 ? 8.197 2.237 -20.732 1.00 94.56 183 TYR A O 1
ATOM 1554 N N . TYR A 1 184 ? 6.930 2.602 -18.913 1.00 94.06 184 TYR A N 1
ATOM 1555 C CA . TYR A 1 184 ? 5.929 3.408 -19.612 1.00 94.06 184 TYR A CA 1
ATOM 1556 C C . TYR A 1 184 ? 6.537 4.656 -20.265 1.00 94.06 184 TYR A C 1
ATOM 1558 O O . TYR A 1 184 ? 6.191 4.978 -21.392 1.00 94.06 184 TYR A O 1
ATOM 1566 N N . LYS A 1 185 ? 7.482 5.344 -19.616 1.00 91.56 185 LYS A N 1
ATOM 1567 C CA . LYS A 1 185 ? 8.177 6.492 -20.226 1.00 91.56 185 LYS A CA 1
ATOM 1568 C C . LYS A 1 185 ? 9.069 6.105 -21.406 1.00 91.56 185 LYS A C 1
ATOM 1570 O O . LYS A 1 185 ? 9.244 6.919 -22.306 1.00 91.56 185 LYS A O 1
ATOM 1575 N N . LYS A 1 186 ? 9.662 4.908 -21.378 1.00 92.19 186 LYS A N 1
ATOM 1576 C CA . LYS A 1 186 ? 10.560 4.421 -22.432 1.00 92.19 186 LYS A CA 1
ATOM 1577 C C . LYS A 1 186 ? 9.791 4.003 -23.688 1.00 92.19 186 LYS A C 1
ATOM 1579 O O . LYS A 1 186 ? 10.209 4.353 -24.786 1.00 92.19 186 LYS A O 1
ATOM 1584 N N . TYR A 1 187 ? 8.682 3.285 -23.515 1.00 93.38 187 TYR A N 1
ATOM 1585 C CA . TYR A 1 187 ? 7.945 2.659 -24.621 1.00 93.38 187 TYR A CA 1
ATOM 1586 C C . TYR A 1 187 ? 6.598 3.305 -24.945 1.00 93.38 187 TYR A C 1
ATOM 1588 O O . TYR A 1 187 ? 6.094 3.126 -26.047 1.00 93.38 187 TYR A O 1
ATOM 1596 N N . ASN A 1 188 ? 6.026 4.073 -24.016 1.00 92.81 188 ASN A N 1
ATOM 1597 C CA . ASN A 1 188 ? 4.691 4.659 -24.132 1.00 92.81 188 ASN A CA 1
ATOM 1598 C C . ASN A 1 188 ? 3.599 3.623 -24.482 1.00 92.81 188 ASN A C 1
ATOM 1600 O O . ASN A 1 188 ? 2.688 3.907 -25.254 1.00 92.81 188 ASN A O 1
ATOM 1604 N N . ASP A 1 189 ? 3.693 2.418 -23.905 1.00 92.31 189 ASP A N 1
ATOM 1605 C CA . ASP A 1 189 ? 2.702 1.350 -24.081 1.00 92.31 189 ASP A CA 1
ATOM 1606 C C . ASP A 1 189 ? 1.345 1.749 -23.480 1.00 92.31 189 ASP A C 1
ATOM 1608 O O . ASP A 1 189 ? 1.195 1.889 -22.260 1.00 92.31 189 ASP A O 1
ATOM 1612 N N . GLU A 1 190 ? 0.332 1.899 -24.336 1.00 91.31 190 GLU A N 1
ATOM 1613 C CA . GLU A 1 190 ? -1.008 2.357 -23.944 1.00 91.31 190 GLU A CA 1
ATOM 1614 C C . GLU A 1 190 ? -1.702 1.415 -22.947 1.00 91.31 190 GLU A C 1
ATOM 1616 O O . GLU A 1 190 ? -2.442 1.884 -22.077 1.00 91.31 190 GLU A O 1
ATOM 1621 N N . GLU A 1 191 ? -1.397 0.111 -22.982 1.00 92.50 191 GLU A N 1
ATOM 1622 C CA . GLU A 1 191 ? -1.894 -0.869 -22.001 1.00 92.50 191 GLU A CA 1
ATOM 1623 C C . GLU A 1 191 ? -1.506 -0.507 -20.556 1.00 92.50 191 GLU A C 1
ATOM 1625 O O . GLU A 1 191 ? -2.228 -0.822 -19.607 1.00 92.50 191 GLU A O 1
ATOM 1630 N N . LEU A 1 192 ? -0.394 0.212 -20.369 1.00 94.38 192 LEU A N 1
ATOM 1631 C CA . LEU A 1 192 ? 0.093 0.638 -19.058 1.00 94.38 192 LEU A CA 1
ATOM 1632 C C . LEU A 1 192 ? -0.288 2.075 -18.697 1.00 94.38 192 LEU A C 1
ATOM 1634 O O . LEU A 1 192 ? -0.007 2.492 -17.571 1.00 94.38 192 LEU A O 1
ATOM 1638 N N . ARG A 1 193 ? -0.961 2.831 -19.576 1.00 92.25 193 ARG A N 1
ATOM 1639 C CA . ARG A 1 193 ? -1.304 4.244 -19.328 1.00 92.25 193 ARG A CA 1
ATOM 1640 C C . ARG A 1 193 ? -2.080 4.425 -18.024 1.00 92.25 193 ARG A C 1
ATOM 1642 O O . ARG A 1 193 ? -1.694 5.221 -17.166 1.00 92.25 193 ARG A O 1
ATOM 1649 N N . VAL A 1 194 ? -3.149 3.650 -17.844 1.00 91.00 194 VAL A N 1
ATOM 1650 C CA . VAL A 1 194 ? -4.000 3.710 -16.642 1.00 91.00 194 VAL A CA 1
ATOM 1651 C C . VAL A 1 194 ? -3.215 3.287 -15.400 1.00 91.00 194 VAL A C 1
ATOM 1653 O O . VAL A 1 194 ? -3.235 3.981 -14.380 1.00 91.00 194 VAL A O 1
ATOM 1656 N N . ALA A 1 195 ? -2.473 2.180 -15.493 1.00 92.81 195 ALA A N 1
ATOM 1657 C CA . ALA A 1 195 ? -1.665 1.667 -14.394 1.00 92.81 195 ALA A CA 1
ATOM 1658 C C . ALA A 1 195 ? -0.607 2.688 -13.949 1.00 92.81 195 ALA A C 1
ATOM 1660 O O . ALA A 1 195 ? -0.468 2.959 -12.757 1.00 92.81 195 ALA A O 1
ATOM 1661 N N . ASN A 1 196 ? 0.080 3.329 -14.893 1.00 90.69 196 ASN A N 1
ATOM 1662 C CA . ASN A 1 196 ? 1.088 4.344 -14.617 1.00 90.69 196 ASN A CA 1
ATOM 1663 C C . ASN A 1 196 ? 0.524 5.535 -13.821 1.00 90.69 196 ASN A C 1
ATOM 1665 O O . ASN A 1 196 ? 1.186 6.048 -12.916 1.00 90.69 196 ASN A O 1
ATOM 1669 N N . ILE A 1 197 ? -0.718 5.944 -14.099 1.00 88.38 197 ILE A N 1
ATOM 1670 C CA . ILE A 1 197 ? -1.362 7.060 -13.394 1.00 88.38 197 ILE A CA 1
ATOM 1671 C C . ILE A 1 197 ? -1.871 6.636 -12.005 1.00 88.38 197 ILE A C 1
ATOM 1673 O O . ILE A 1 197 ? -1.727 7.397 -11.039 1.00 88.38 197 ILE A O 1
ATOM 1677 N N . LEU A 1 198 ? -2.457 5.438 -11.886 1.00 91.19 198 LEU A N 1
ATOM 1678 C CA . LEU A 1 198 ? -3.164 4.992 -10.678 1.00 91.19 198 LEU A CA 1
ATOM 1679 C C . LEU A 1 198 ? -2.281 4.270 -9.655 1.00 91.19 198 LEU A C 1
ATOM 1681 O O . LEU A 1 198 ? -2.569 4.323 -8.457 1.00 91.19 198 LEU A O 1
ATOM 1685 N N . MET A 1 199 ? -1.187 3.633 -10.068 1.00 91.75 199 MET A N 1
ATOM 1686 C CA . MET A 1 199 ? -0.336 2.853 -9.162 1.00 91.75 199 MET A CA 1
ATOM 1687 C C . MET A 1 199 ? 0.238 3.630 -7.964 1.00 91.75 199 MET A C 1
ATOM 1689 O O . MET A 1 199 ? 0.311 3.057 -6.871 1.00 91.75 199 MET A O 1
ATOM 1693 N N . PRO A 1 200 ? 0.576 4.932 -8.068 1.00 88.06 200 PRO A N 1
ATOM 1694 C CA . PRO A 1 200 ? 0.900 5.739 -6.891 1.00 88.06 200 PRO A CA 1
ATOM 1695 C C . PRO A 1 200 ? -0.230 5.788 -5.845 1.00 88.06 200 PRO A C 1
ATOM 1697 O O . PRO A 1 200 ? 0.044 5.798 -4.644 1.00 88.06 200 PRO A O 1
ATOM 1700 N N . LEU A 1 201 ? -1.497 5.779 -6.275 1.00 89.75 201 LEU A N 1
ATOM 1701 C CA . LEU A 1 201 ? -2.668 5.768 -5.389 1.00 89.75 201 LEU A CA 1
ATOM 1702 C C . LEU A 1 201 ? -2.875 4.391 -4.757 1.00 89.75 201 LEU A C 1
ATOM 1704 O O . LEU A 1 201 ? -3.064 4.299 -3.543 1.00 89.75 201 LEU A O 1
ATOM 1708 N N . VAL A 1 202 ? -2.750 3.325 -5.553 1.00 93.50 202 VAL A N 1
ATOM 1709 C CA . VAL A 1 202 ? -2.799 1.933 -5.073 1.00 93.50 202 VAL A CA 1
ATOM 1710 C C . VAL A 1 202 ? -1.739 1.709 -3.993 1.00 93.50 202 VAL A C 1
ATOM 1712 O O . VAL A 1 202 ? -2.049 1.216 -2.908 1.00 93.50 202 VAL A O 1
ATOM 1715 N N . LYS A 1 203 ? -0.504 2.175 -4.223 1.00 91.81 203 LYS A N 1
ATOM 1716 C CA . LYS A 1 203 ? 0.583 2.135 -3.233 1.00 91.81 203 LYS A CA 1
ATOM 1717 C C . LYS A 1 203 ? 0.210 2.848 -1.929 1.00 91.81 203 LYS A C 1
ATOM 1719 O O . LYS A 1 203 ? 0.507 2.332 -0.851 1.00 91.81 203 LYS A O 1
ATOM 1724 N N . ASN A 1 204 ? -0.445 4.008 -1.998 1.00 90.88 204 ASN A N 1
ATOM 1725 C CA . ASN A 1 204 ? -0.888 4.735 -0.804 1.00 90.88 204 ASN A CA 1
ATOM 1726 C C . ASN A 1 204 ? -1.939 3.945 -0.010 1.00 90.88 204 ASN A C 1
ATOM 1728 O O . ASN A 1 204 ? -1.829 3.850 1.214 1.00 90.88 204 ASN A O 1
ATOM 1732 N N . ILE A 1 205 ? -2.922 3.345 -0.690 1.00 92.62 205 ILE A N 1
ATOM 1733 C CA . ILE A 1 205 ? -3.954 2.504 -0.062 1.00 92.62 205 ILE A CA 1
ATOM 1734 C C . ILE A 1 205 ? -3.321 1.268 0.583 1.00 92.62 205 ILE A C 1
ATOM 1736 O O . ILE A 1 205 ? -3.589 0.979 1.755 1.00 92.62 205 ILE A O 1
ATOM 1740 N N . ARG A 1 206 ? -2.431 0.579 -0.140 1.00 94.56 206 ARG A N 1
ATOM 1741 C CA . ARG A 1 206 ? -1.686 -0.579 0.367 1.00 94.56 206 ARG A CA 1
ATOM 1742 C C . ARG A 1 206 ? -0.911 -0.218 1.624 1.00 94.56 206 ARG A C 1
ATOM 1744 O O . ARG A 1 206 ? -0.996 -0.928 2.622 1.00 94.56 206 ARG A O 1
ATOM 1751 N N . ASN A 1 207 ? -0.161 0.884 1.596 1.00 91.00 207 ASN A N 1
ATOM 1752 C CA . ASN A 1 207 ? 0.658 1.309 2.729 1.00 91.00 207 ASN A CA 1
ATOM 1753 C C . ASN A 1 207 ? -0.200 1.661 3.946 1.00 91.00 207 ASN A C 1
ATOM 1755 O O . ASN A 1 207 ? 0.100 1.195 5.043 1.00 91.00 207 ASN A O 1
ATOM 1759 N N . LYS A 1 208 ? -1.302 2.401 3.765 1.00 91.25 208 LYS A N 1
ATOM 1760 C CA . LYS A 1 208 ? -2.246 2.670 4.862 1.00 91.25 208 LYS A CA 1
ATOM 1761 C C . LYS A 1 208 ? -2.786 1.371 5.466 1.00 91.25 208 LYS A C 1
ATOM 1763 O O . LYS A 1 208 ? -2.771 1.201 6.685 1.00 91.25 208 LYS A O 1
ATOM 1768 N N . SER A 1 209 ? -3.193 0.434 4.612 1.00 93.00 209 SER A N 1
ATOM 1769 C CA . SER A 1 209 ? -3.764 -0.852 5.021 1.00 93.00 209 SER A CA 1
ATOM 1770 C C . SER A 1 209 ? -2.760 -1.717 5.788 1.00 93.00 209 SER A C 1
ATOM 1772 O O . SER A 1 209 ? -3.049 -2.135 6.912 1.00 93.00 209 SER A O 1
ATOM 1774 N N . ALA A 1 210 ? -1.563 -1.913 5.226 1.00 90.50 210 ALA A N 1
ATOM 1775 C CA . ALA A 1 210 ? -0.498 -2.744 5.789 1.00 90.50 210 ALA A CA 1
ATOM 1776 C C . ALA A 1 210 ? 0.109 -2.163 7.077 1.00 90.50 210 ALA A C 1
ATOM 1778 O O . ALA A 1 210 ? 0.463 -2.913 7.982 1.00 90.50 210 ALA A O 1
ATOM 1779 N N . HIS A 1 211 ? 0.195 -0.834 7.199 1.00 87.38 211 HIS A N 1
ATOM 1780 C CA . HIS A 1 211 ? 0.700 -0.162 8.404 1.00 87.38 211 HIS A CA 1
ATOM 1781 C C . HIS A 1 211 ? -0.395 0.147 9.434 1.00 87.38 211 HIS A C 1
ATOM 1783 O O . HIS A 1 211 ? -0.173 0.932 10.356 1.00 87.38 211 HIS A O 1
ATOM 1789 N N . ASN A 1 212 ? -1.577 -0.466 9.297 1.00 84.81 212 ASN A N 1
ATOM 1790 C CA . ASN A 1 212 ? -2.686 -0.330 10.240 1.00 84.81 212 ASN A CA 1
ATOM 1791 C C . ASN A 1 212 ? -3.140 1.135 10.447 1.00 84.81 212 ASN A C 1
ATOM 1793 O O . ASN A 1 212 ? -3.684 1.478 11.501 1.00 84.81 212 ASN A O 1
ATOM 1797 N N . GLN A 1 213 ? -2.947 2.002 9.449 1.00 87.75 213 GLN A N 1
ATOM 1798 C CA . GLN A 1 213 ? -3.388 3.397 9.481 1.00 87.75 213 GLN A CA 1
ATOM 1799 C C . GLN A 1 213 ? -4.872 3.481 9.098 1.00 87.75 213 GLN A C 1
ATOM 1801 O O . GLN A 1 213 ? -5.235 2.926 8.061 1.00 87.75 213 GLN A O 1
ATOM 1806 N N . PRO A 1 214 ? -5.730 4.157 9.886 1.00 87.81 214 PRO A N 1
ATOM 1807 C CA . PRO A 1 214 ? -7.146 4.306 9.554 1.00 87.81 214 PRO A CA 1
ATOM 1808 C C . PRO A 1 214 ? -7.371 4.918 8.165 1.00 87.81 214 PRO A C 1
ATOM 1810 O O . PRO A 1 214 ? -6.771 5.940 7.823 1.00 87.81 214 PRO A O 1
ATOM 1813 N N . ILE A 1 215 ? -8.244 4.290 7.379 1.00 88.75 215 ILE A N 1
ATOM 1814 C CA . ILE A 1 215 ? -8.710 4.767 6.074 1.00 88.75 215 ILE A CA 1
ATOM 1815 C C . ILE A 1 215 ? -9.945 5.649 6.260 1.00 88.75 215 ILE A C 1
ATOM 1817 O O . ILE A 1 215 ? -9.994 6.742 5.701 1.00 88.75 215 ILE A O 1
ATOM 1821 N N . ILE A 1 216 ? -10.913 5.208 7.069 1.00 88.56 216 ILE A N 1
ATOM 1822 C CA . ILE A 1 216 ? -12.190 5.915 7.269 1.00 88.56 216 ILE A CA 1
ATOM 1823 C C . ILE A 1 216 ? -12.108 6.920 8.423 1.00 88.56 216 ILE A C 1
ATOM 1825 O O . ILE A 1 216 ? -12.806 6.824 9.432 1.00 88.56 216 ILE A O 1
ATOM 1829 N N . ALA A 1 217 ? -11.202 7.884 8.289 1.00 84.75 217 ALA A N 1
ATOM 1830 C CA . ALA A 1 217 ? -11.002 8.942 9.268 1.00 84.75 217 ALA A CA 1
ATOM 1831 C C . ALA A 1 217 ? -11.007 10.335 8.623 1.00 84.75 217 ALA A C 1
ATOM 1833 O O . ALA A 1 217 ? -10.560 10.497 7.491 1.00 84.75 217 ALA A O 1
ATOM 1834 N N . ASN A 1 218 ? -11.434 11.341 9.390 1.00 81.62 218 ASN A N 1
ATOM 1835 C CA . ASN A 1 218 ? -11.664 12.723 8.959 1.00 81.62 218 ASN A CA 1
ATOM 1836 C C . ASN A 1 218 ? -12.686 12.833 7.813 1.00 81.62 218 ASN A C 1
ATOM 1838 O O . ASN A 1 218 ? -12.450 13.543 6.842 1.00 81.62 218 ASN A O 1
ATOM 1842 N N . LEU A 1 219 ? -13.819 12.138 7.933 1.00 79.81 219 LEU A N 1
ATOM 1843 C CA . LEU A 1 219 ? -14.884 12.128 6.917 1.00 79.81 219 LEU A CA 1
ATOM 1844 C C . LEU A 1 219 ? -15.739 13.415 6.874 1.00 79.81 219 LEU A C 1
ATOM 1846 O O . LEU A 1 219 ? -16.760 13.451 6.194 1.00 79.81 219 LEU A O 1
ATOM 1850 N N . ASN A 1 220 ? -15.364 14.462 7.610 1.00 70.81 220 ASN A N 1
ATOM 1851 C CA . ASN A 1 220 ? -16.153 15.690 7.717 1.00 70.81 220 ASN A CA 1
ATOM 1852 C C . ASN A 1 220 ? -16.108 16.488 6.396 1.00 70.81 220 ASN A C 1
ATOM 1854 O O . ASN A 1 220 ? -15.098 16.468 5.686 1.00 70.81 220 ASN A O 1
ATOM 1858 N N . TYR A 1 221 ? -17.186 17.226 6.104 1.00 56.16 221 TYR A N 1
ATOM 1859 C CA . TYR A 1 221 ? -17.427 17.940 4.837 1.00 56.16 221 TYR A CA 1
ATOM 1860 C C . TYR A 1 221 ? -16.321 18.932 4.414 1.00 56.16 221 TYR A C 1
ATOM 1862 O O . TYR A 1 221 ? -16.154 19.172 3.223 1.00 56.16 221 TYR A O 1
ATOM 1870 N N . ASP A 1 222 ? -15.521 19.454 5.351 1.00 55.88 222 ASP A N 1
ATOM 1871 C CA . ASP A 1 222 ? -14.401 20.373 5.068 1.00 55.88 222 ASP A CA 1
ATOM 1872 C C . ASP A 1 222 ? -13.119 19.683 4.573 1.00 55.88 222 ASP A C 1
ATOM 1874 O O . ASP A 1 222 ? -12.096 20.334 4.319 1.00 55.88 222 ASP A O 1
ATOM 1878 N N . SER A 1 223 ? -13.133 18.357 4.425 1.00 56.28 223 SER A N 1
ATOM 1879 C CA . SER A 1 223 ? -12.062 17.654 3.728 1.00 56.28 223 SER A CA 1
ATOM 1880 C C . SER A 1 223 ? -12.111 18.045 2.250 1.00 56.28 223 SER A C 1
ATOM 1882 O O . SER A 1 223 ? -12.851 17.462 1.465 1.00 56.28 223 SER A O 1
ATOM 1884 N N . ARG A 1 224 ? -11.344 19.087 1.879 1.00 51.41 224 ARG A N 1
ATOM 1885 C CA . ARG A 1 224 ? -11.180 19.534 0.486 1.00 51.41 224 ARG A CA 1
ATOM 1886 C C . ARG A 1 224 ? -11.099 18.306 -0.407 1.00 51.41 224 ARG A C 1
ATOM 1888 O O . ARG A 1 224 ? -10.197 17.482 -0.214 1.00 51.41 224 ARG A O 1
ATOM 1895 N N . LEU A 1 225 ? -12.020 18.203 -1.369 1.00 54.81 225 LEU A N 1
ATOM 1896 C CA . LEU A 1 225 ? -11.889 17.235 -2.446 1.00 54.81 225 LEU A CA 1
ATOM 1897 C C . LEU A 1 225 ? -10.457 17.371 -2.964 1.00 54.81 225 LEU A C 1
ATOM 1899 O O . LEU A 1 225 ? -10.026 18.494 -3.245 1.00 54.81 225 LEU A O 1
ATOM 1903 N N . PRO A 1 226 ? -9.669 16.289 -3.005 1.00 60.00 226 PRO A N 1
ATOM 1904 C CA . PRO A 1 226 ? -8.343 16.360 -3.581 1.00 60.00 226 PRO A CA 1
ATOM 1905 C C . PRO A 1 226 ? -8.513 16.677 -5.071 1.00 60.00 226 PRO A C 1
ATOM 1907 O O . PRO A 1 226 ? -8.653 15.768 -5.881 1.00 60.00 226 PRO A O 1
ATOM 1910 N N . GLN A 1 227 ? -8.539 17.971 -5.414 1.00 58.47 227 GLN A N 1
ATOM 1911 C CA . GLN A 1 227 ? -8.777 18.505 -6.760 1.00 58.47 227 GLN A CA 1
ATOM 1912 C C . GLN A 1 227 ? -7.880 17.792 -7.780 1.00 58.47 227 GLN A C 1
ATOM 1914 O O . GLN A 1 227 ? -8.335 17.359 -8.830 1.00 58.47 227 GLN A O 1
ATOM 1919 N N . TYR A 1 228 ? -6.636 17.519 -7.374 1.00 61.66 228 TYR A N 1
ATOM 1920 C CA . TYR A 1 228 ? -5.654 16.775 -8.157 1.00 61.66 228 TYR A CA 1
ATOM 1921 C C . TYR A 1 228 ? -6.067 15.326 -8.493 1.00 61.66 228 TYR A C 1
ATOM 1923 O O . TYR A 1 228 ? -5.645 14.797 -9.517 1.00 61.66 228 TYR A O 1
ATOM 1931 N N . LEU A 1 229 ? -6.839 14.643 -7.636 1.00 62.53 229 LEU A N 1
ATOM 1932 C CA . LEU A 1 229 ? -7.366 13.300 -7.920 1.00 62.53 229 LEU A CA 1
ATOM 1933 C C . LEU A 1 229 ? -8.536 13.369 -8.891 1.00 62.53 229 LEU A C 1
ATOM 1935 O O . LEU A 1 229 ? -8.638 12.505 -9.754 1.00 62.53 229 LEU A O 1
ATOM 1939 N N . PHE A 1 230 ? -9.380 14.393 -8.765 1.00 61.00 230 PHE A N 1
ATOM 1940 C CA . PHE A 1 230 ? -10.499 14.620 -9.676 1.00 61.00 230 PHE A CA 1
ATOM 1941 C C . PHE A 1 230 ? -10.001 14.958 -11.088 1.00 61.00 230 PHE A C 1
ATOM 1943 O O . PHE A 1 230 ? -10.416 14.342 -12.063 1.00 61.00 230 PHE A O 1
ATOM 1950 N N . GLU A 1 231 ? -9.017 15.851 -11.191 1.00 62.41 231 GLU A N 1
ATOM 1951 C CA . GLU A 1 231 ? -8.330 16.169 -12.447 1.00 62.41 231 GLU A CA 1
ATOM 1952 C C . GLU A 1 231 ? -7.639 14.937 -13.049 1.00 62.41 231 GLU A C 1
ATOM 1954 O O . GLU A 1 231 ? -7.726 14.700 -14.253 1.00 62.41 231 GLU A O 1
ATOM 1959 N N . LYS A 1 232 ? -6.999 14.098 -12.220 1.00 62.03 232 LYS A N 1
ATOM 1960 C CA . LYS A 1 232 ? -6.428 12.823 -12.682 1.00 62.03 232 LYS A CA 1
ATOM 1961 C C . LYS A 1 232 ? -7.487 11.840 -13.182 1.00 62.03 232 LYS A C 1
ATOM 1963 O O . LYS A 1 232 ? -7.209 11.165 -14.165 1.00 62.03 232 LYS A O 1
ATOM 1968 N N . GLY A 1 233 ? -8.650 11.757 -12.534 1.00 60.88 233 GLY A N 1
ATOM 1969 C CA . GLY A 1 233 ? -9.776 10.920 -12.969 1.00 60.88 233 GLY A CA 1
ATOM 1970 C C . GLY A 1 233 ? -10.280 11.322 -14.355 1.00 60.88 233 GLY A C 1
ATOM 1971 O O . GLY A 1 233 ? -10.232 10.509 -15.279 1.00 60.88 233 GLY A O 1
ATOM 1972 N N . ASN A 1 234 ? -10.578 12.613 -14.535 1.00 60.09 234 ASN A N 1
ATOM 1973 C CA . ASN A 1 234 ? -11.030 13.163 -15.816 1.00 60.09 234 ASN A CA 1
ATOM 1974 C C . ASN A 1 234 ? -10.022 12.908 -16.952 1.00 60.09 234 ASN A C 1
ATOM 1976 O O . ASN A 1 234 ? -10.414 12.564 -18.064 1.00 60.09 234 ASN A O 1
ATOM 1980 N N . ASN A 1 235 ? -8.715 13.002 -16.674 1.00 59.97 235 ASN A N 1
ATOM 1981 C CA . ASN A 1 235 ? -7.660 12.726 -17.660 1.00 59.97 235 ASN A CA 1
ATOM 1982 C C . ASN A 1 235 ? -7.548 11.238 -18.055 1.00 59.97 235 ASN A C 1
ATOM 1984 O O . ASN A 1 235 ? -6.938 10.908 -19.075 1.00 59.97 235 ASN A O 1
ATOM 1988 N N . ILE A 1 236 ? -8.108 10.324 -17.257 1.00 60.38 236 ILE A N 1
ATOM 1989 C CA . ILE A 1 236 ? -8.173 8.887 -17.565 1.00 60.38 236 ILE A CA 1
ATOM 1990 C C . ILE A 1 236 ? -9.487 8.526 -18.286 1.00 60.38 236 ILE A C 1
ATOM 1992 O O . ILE A 1 236 ? -9.549 7.468 -18.912 1.00 60.38 236 ILE A O 1
ATOM 1996 N N . GLY A 1 237 ? -10.489 9.414 -18.278 1.00 49.09 237 GLY A N 1
ATOM 1997 C CA . GLY A 1 237 ? -11.828 9.160 -18.818 1.00 49.09 237 GLY A CA 1
ATOM 1998 C C . GLY A 1 237 ? -12.776 8.492 -17.814 1.00 49.09 237 GLY A C 1
ATOM 1999 O O . GLY A 1 237 ? -13.647 7.730 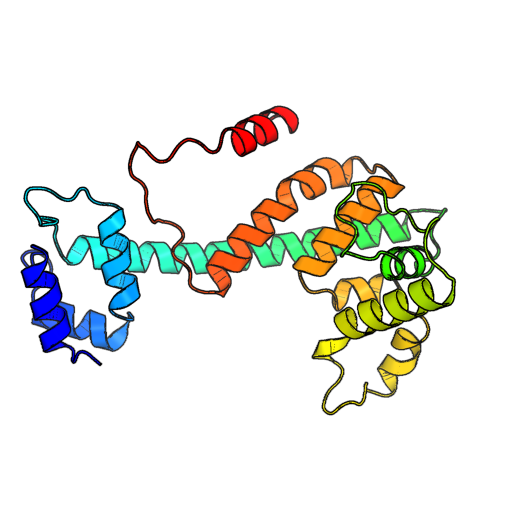-18.231 1.00 49.09 237 GLY A O 1
ATOM 2000 N N . ILE A 1 238 ? -12.569 8.737 -16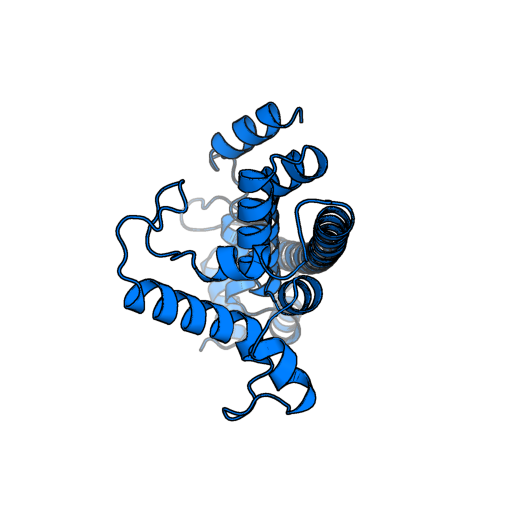.513 1.00 43.56 238 ILE A N 1
ATOM 2001 C CA . ILE A 1 238 ? -13.432 8.304 -15.398 1.00 43.56 238 ILE A CA 1
ATOM 2002 C C . ILE A 1 238 ? -14.085 9.531 -14.772 1.00 43.56 238 ILE A C 1
ATOM 2004 O O . ILE A 1 238 ? -13.332 10.494 -14.502 1.00 43.56 238 ILE A O 1
#

Nearest PDB structures (foldseek):
  1jpb-assembly1_A  TM=3.384E-01  e=1.134E+00  Physeter macrocephalus
  6jp1-assembly2_B  TM=3.270E-01  e=4.790E+00  Physeter macrocephalus
  1v9q-assembly1_A  TM=3.283E-01  e=5.506E+00  Physeter macrocephalus

Radius of gyration: 24.08 Å; Cα contacts (8 Å, |Δi|>4): 195; chains: 1; bounding box: 58×43×64 Å